Protein AF-A0A661DA74-F1 (afdb_monomer)

Radius of gyration: 22.54 Å; Cα contacts (8 Å, |Δi|>4): 223; chains: 1; bounding box: 47×43×69 Å

Secondary structure (DSSP, 8-state):
-HHHHHHHHHHHHHHHHHHHHHHHHHHHHHHHHTT---HHHHHHHHHHHHHHHH---------STTSSHHHHHHHHHSGGGTS--S---TT----S-EE----SSS-SEEEEEEGGGGGSS--HHHHHH-GGGPEEEE--TT-HHHHHHHHGGGG-EEEEEHHHHHHTT-GGGSB-TTSPBPPTTSEEEEESEEEEE-

Sequence (198 aa):
MINESFFDSIHSYGKWKSNLVKAIDNFQDWLDTTELEDSEQSLKIYETLQILKHDRITLAFVGEFSRGKTELINAIFFSQFKRRLLPSEAGR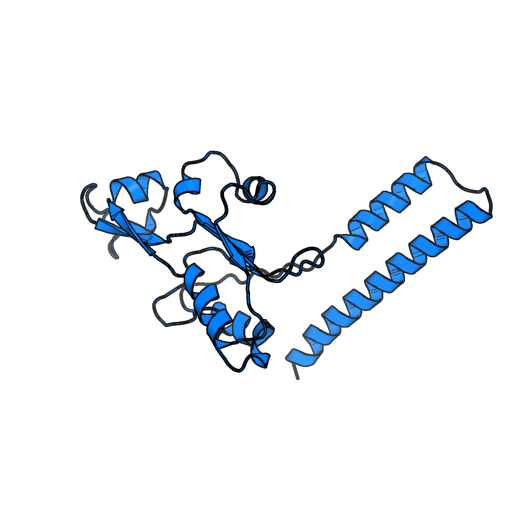TTMCPTELFYNTDEKPYLRLLPIESRSEEISITEQKLNSINWTHVQLDVSSPDNMVSSLAQITKTKKVKASEAKRLGLYDAITDHNGTEFEDNEIVEIPMWRHALI

Mean predicted aligned error: 6.92 Å

Foldseek 3Di:
DVVVVVVVVVVVVVVVLVVVLVVLVVVLVVCVVVVVDDPVVNVVSVVVSVCSVPDDDDDDQDDDPLPCSLVVVCVNPPVVLVDSLADNDPPQGLPAAEDEDDDPVDADKKWFAFLCCLLPPDDPVRVVVPSPRIDIGHDDPVDSVSSSVRNCLSSDKDKDFLLVCVSSVVQVQQADPVRDGHDRRDITIDGRGRHMYD

pLDDT: mean 87.66, std 9.81, range [42.22, 97.06]

Solvent-accessible surface area (backbone atoms only — not comparable to full-atom values): 11700 Å² total; per-residue (Å²): 123,72,68,60,58,54,56,52,47,53,52,50,50,52,51,51,51,54,51,50,52,52,53,52,51,55,49,51,55,48,29,58,76,65,74,66,67,45,76,70,58,54,50,54,50,50,52,50,50,50,51,60,72,67,62,75,92,82,84,84,93,79,77,68,88,86,72,51,63,52,51,52,50,29,58,74,78,33,51,90,65,80,52,73,44,55,68,62,57,89,93,49,65,65,76,27,56,70,47,80,69,89,64,92,91,54,79,61,40,38,37,36,31,47,34,70,54,58,68,45,100,61,52,72,75,60,48,69,78,46,65,83,71,40,50,77,42,82,52,47,89,88,36,64,69,56,36,28,60,60,43,45,56,60,65,39,63,44,80,42,36,26,48,56,38,51,67,48,69,40,58,79,55,34,36,50,100,86,67,51,70,60,55,56,81,41,77,29,67,43,58,46,35,56,34,38,42,59

Structure (mmCIF, N/CA/C/O backbone):
data_AF-A0A661DA74-F1
#
_entry.id   AF-A0A661DA74-F1
#
loop_
_atom_site.group_PDB
_atom_site.id
_atom_site.type_symbol
_atom_site.label_atom_id
_atom_site.label_alt_id
_atom_site.label_comp_id
_atom_site.label_asym_id
_atom_site.label_entity_id
_atom_site.label_seq_id
_atom_site.pdbx_PDB_ins_code
_atom_site.Cartn_x
_atom_site.Cartn_y
_atom_site.Cartn_z
_atom_site.occupancy
_atom_site.B_iso_or_equiv
_atom_site.auth_seq_id
_atom_site.auth_comp_id
_atom_site.auth_asym_id
_atom_site.auth_atom_id
_atom_site.pdbx_PDB_model_num
ATOM 1 N N . M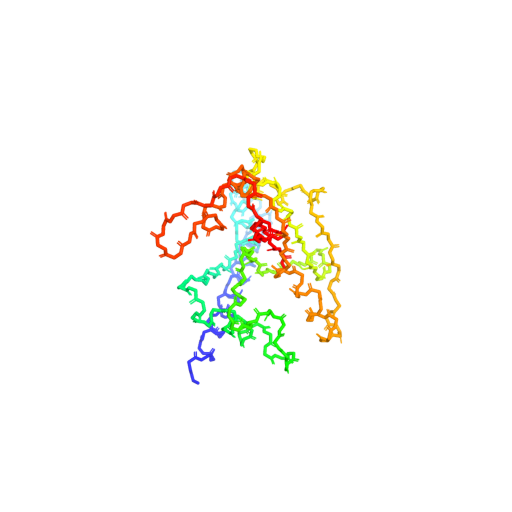ET A 1 1 ? 7.400 -24.124 13.749 1.00 42.22 1 MET A N 1
ATOM 2 C CA . MET A 1 1 ? 7.821 -23.707 15.103 1.00 42.22 1 MET A CA 1
ATOM 3 C C . MET A 1 1 ? 8.223 -22.233 15.226 1.00 42.22 1 MET A C 1
ATOM 5 O O . MET A 1 1 ? 7.927 -21.677 16.265 1.00 42.22 1 MET A O 1
ATOM 9 N N . ILE A 1 2 ? 8.820 -21.556 14.227 1.00 48.62 2 ILE A N 1
ATOM 10 C CA . ILE A 1 2 ? 9.094 -20.095 14.334 1.00 48.62 2 ILE A CA 1
ATOM 11 C C . ILE A 1 2 ? 7.869 -19.228 13.954 1.00 48.62 2 ILE A C 1
ATOM 13 O O . ILE A 1 2 ? 7.646 -18.190 14.567 1.00 48.62 2 ILE A O 1
ATOM 17 N N . ASN A 1 3 ? 7.029 -19.674 13.007 1.00 51.41 3 ASN A N 1
ATOM 18 C CA . ASN A 1 3 ? 5.858 -18.901 12.551 1.00 51.41 3 ASN A CA 1
ATOM 19 C C . ASN A 1 3 ? 4.735 -18.750 13.592 1.00 51.41 3 ASN A C 1
ATOM 21 O O . ASN A 1 3 ? 4.103 -17.702 13.614 1.00 51.41 3 ASN A O 1
ATOM 25 N N . GLU A 1 4 ? 4.485 -19.747 14.447 1.00 56.62 4 GLU A N 1
ATOM 26 C CA . GLU A 1 4 ? 3.428 -19.653 15.474 1.00 56.62 4 GLU A CA 1
ATOM 27 C C . GLU A 1 4 ? 3.758 -18.551 16.492 1.00 56.62 4 GLU A C 1
ATOM 29 O O . GLU A 1 4 ? 2.964 -17.640 16.691 1.00 56.62 4 GLU A O 1
ATOM 34 N N . SER A 1 5 ? 5.001 -18.518 16.986 1.00 74.56 5 SER A N 1
ATOM 35 C CA . SER A 1 5 ? 5.466 -17.534 17.976 1.00 74.56 5 SER A CA 1
ATOM 36 C C . SER A 1 5 ? 5.297 -16.067 17.540 1.00 74.56 5 SER A C 1
ATOM 38 O O . SER A 1 5 ? 4.935 -15.212 18.353 1.00 74.56 5 SER A O 1
ATOM 40 N N . PHE A 1 6 ? 5.515 -15.750 16.257 1.00 78.81 6 PHE A N 1
ATOM 41 C CA . PHE A 1 6 ? 5.385 -14.376 15.757 1.00 78.81 6 PHE A CA 1
ATOM 42 C C . PHE A 1 6 ? 3.926 -13.909 15.687 1.00 78.81 6 PHE A C 1
ATOM 44 O O . PHE A 1 6 ? 3.592 -12.847 16.218 1.00 78.81 6 PHE A O 1
ATOM 51 N N . PHE A 1 7 ? 3.047 -14.699 15.065 1.00 79.81 7 PHE A N 1
ATOM 52 C CA . PHE A 1 7 ? 1.629 -14.347 14.973 1.00 79.81 7 PHE A CA 1
ATOM 53 C C . PHE A 1 7 ? 0.952 -14.365 16.346 1.00 79.81 7 PHE A C 1
ATOM 55 O O . PHE A 1 7 ? 0.147 -13.479 16.634 1.00 79.81 7 PHE A O 1
ATOM 62 N N . ASP A 1 8 ? 1.347 -15.288 17.226 1.00 85.00 8 ASP A N 1
ATOM 63 C CA . ASP A 1 8 ? 0.884 -15.329 18.613 1.00 85.00 8 ASP A CA 1
ATOM 64 C C . ASP A 1 8 ? 1.301 -14.075 19.387 1.00 85.00 8 ASP A C 1
ATOM 66 O O . ASP A 1 8 ? 0.511 -13.535 20.167 1.00 85.00 8 ASP A O 1
ATOM 70 N N . SER A 1 9 ? 2.510 -13.560 19.143 1.00 86.62 9 SER A N 1
ATOM 71 C CA . SER A 1 9 ? 2.984 -12.309 19.744 1.00 86.62 9 SER A CA 1
ATOM 72 C C . SER A 1 9 ? 2.187 -11.100 19.245 1.00 86.62 9 SER A C 1
ATOM 74 O O . SER A 1 9 ? 1.772 -10.274 20.058 1.00 86.62 9 SER A O 1
ATOM 76 N N . ILE A 1 10 ? 1.898 -11.014 17.939 1.00 86.88 10 ILE A N 1
ATOM 77 C CA . ILE A 1 10 ? 1.046 -9.952 17.370 1.00 86.88 10 ILE A CA 1
ATOM 78 C C . ILE A 1 10 ? -0.366 -10.016 17.958 1.00 86.88 10 ILE A C 1
ATOM 80 O O . ILE A 1 10 ? -0.916 -8.995 18.374 1.00 86.88 10 ILE A O 1
ATOM 84 N N . HIS A 1 11 ? -0.952 -11.211 18.027 1.00 87.38 11 HIS A N 1
ATOM 85 C CA . HIS A 1 11 ? -2.283 -11.402 18.592 1.00 87.38 11 HIS A CA 1
ATOM 86 C C . HIS A 1 11 ? -2.318 -11.043 20.086 1.00 87.38 11 HIS A C 1
ATOM 88 O O . HIS A 1 11 ? -3.225 -10.343 20.543 1.00 87.38 11 HIS A O 1
ATOM 94 N N . SER A 1 12 ? -1.299 -11.454 20.843 1.00 90.69 12 SER A N 1
ATOM 95 C CA . SER A 1 12 ? -1.157 -11.122 22.264 1.00 90.69 12 SER A CA 1
ATOM 96 C C . SER A 1 12 ? -1.013 -9.619 22.484 1.00 90.69 12 SER A C 1
ATOM 98 O O . SER A 1 12 ? -1.669 -9.069 23.369 1.00 90.69 12 SER A O 1
ATOM 100 N N . TYR A 1 13 ? -0.225 -8.941 21.647 1.00 89.94 13 TYR A N 1
ATOM 101 C CA . TYR A 1 13 ? -0.105 -7.486 21.662 1.00 89.94 13 TYR A CA 1
ATOM 102 C C . TYR A 1 13 ? -1.449 -6.803 21.371 1.00 89.94 13 TYR A C 1
ATOM 104 O O . TYR A 1 13 ? -1.865 -5.922 22.123 1.00 89.94 13 TYR A O 1
ATOM 112 N N . GLY A 1 14 ? -2.183 -7.259 20.349 1.00 89.75 14 GLY A N 1
ATOM 113 C CA . GLY A 1 14 ? -3.522 -6.749 20.037 1.00 89.75 14 GLY A CA 1
ATOM 114 C C . GLY A 1 14 ? -4.510 -6.919 21.198 1.00 89.75 14 GLY A C 1
ATOM 115 O O . GLY A 1 14 ? -5.251 -5.992 21.532 1.00 89.75 14 GLY A O 1
ATOM 116 N N . LYS A 1 15 ? -4.477 -8.073 21.878 1.00 91.81 15 LYS A N 1
ATOM 117 C CA . LYS A 1 15 ? -5.303 -8.340 23.064 1.00 91.81 15 LYS A CA 1
ATOM 118 C C . LYS A 1 15 ? -4.925 -7.447 24.246 1.00 91.81 15 LYS A C 1
ATOM 120 O O . LYS A 1 15 ? -5.809 -6.880 24.883 1.00 91.81 15 LYS A O 1
ATOM 125 N N . TRP A 1 16 ? -3.631 -7.311 24.533 1.00 94.00 16 TRP A N 1
ATOM 126 C CA . TRP A 1 16 ? -3.130 -6.418 25.579 1.00 94.00 16 TRP A CA 1
ATOM 127 C C . TRP A 1 16 ? -3.588 -4.977 25.338 1.00 94.00 16 TRP A C 1
ATOM 129 O O . TRP A 1 16 ? -4.161 -4.356 26.230 1.00 94.00 16 TRP A O 1
ATOM 139 N N . LYS A 1 17 ? -3.430 -4.490 24.107 1.00 93.19 17 LYS A N 1
ATOM 140 C CA . LYS A 1 17 ? -3.843 -3.150 23.695 1.00 93.19 17 LYS A CA 1
ATOM 141 C C . LYS A 1 17 ? -5.348 -2.928 23.856 1.00 93.19 17 LYS A C 1
ATOM 143 O O . LYS A 1 17 ? -5.758 -1.915 24.412 1.00 93.19 17 LYS A O 1
ATOM 148 N N . SER A 1 18 ? -6.177 -3.891 23.442 1.00 92.12 18 SER A N 1
ATOM 149 C CA . SER A 1 18 ? -7.632 -3.823 23.643 1.00 92.12 18 SER A CA 1
ATOM 150 C C . SER A 1 18 ? -8.012 -3.771 25.126 1.00 92.12 18 SER A C 1
ATOM 152 O O . SER A 1 18 ? -8.894 -3.005 25.509 1.00 92.12 18 SER A O 1
ATOM 154 N N . ASN A 1 19 ? -7.330 -4.546 25.974 1.00 94.75 19 ASN A N 1
ATOM 155 C CA . ASN A 1 19 ? -7.556 -4.518 27.418 1.00 94.75 19 ASN A CA 1
ATOM 156 C C . ASN A 1 19 ? -7.125 -3.186 28.045 1.00 94.75 19 ASN A C 1
ATOM 158 O O . ASN A 1 19 ? -7.822 -2.690 28.923 1.00 94.75 19 ASN A O 1
ATOM 162 N N . LEU A 1 20 ? -6.013 -2.604 27.586 1.00 94.81 20 LEU A N 1
ATOM 163 C CA . LEU A 1 20 ? -5.545 -1.297 28.046 1.00 94.81 20 LEU A CA 1
ATOM 164 C C . LEU A 1 20 ? -6.546 -0.191 27.697 1.00 94.81 20 LEU A C 1
ATOM 166 O O . LEU A 1 20 ? -6.900 0.592 28.570 1.00 94.81 20 LEU A O 1
ATOM 170 N N . VAL A 1 21 ? -7.049 -0.170 26.458 1.00 94.75 21 VAL A N 1
ATOM 171 C CA . VAL A 1 21 ? -8.087 0.785 26.030 1.00 94.75 21 VAL A CA 1
ATOM 172 C C . VAL A 1 21 ? -9.325 0.670 26.919 1.00 94.75 21 VAL A C 1
ATOM 174 O O . VAL A 1 21 ? -9.755 1.670 27.475 1.00 94.75 21 VAL A O 1
ATOM 177 N N . LYS A 1 22 ? -9.825 -0.550 27.154 1.00 95.19 22 LYS A N 1
ATOM 178 C CA . LYS A 1 22 ? -10.973 -0.778 28.050 1.00 95.19 22 LYS A CA 1
ATOM 179 C C . LYS A 1 22 ? -10.713 -0.325 29.486 1.00 95.19 22 LYS A C 1
ATOM 181 O O . LYS A 1 22 ? -11.618 0.175 30.136 1.00 95.19 22 LYS 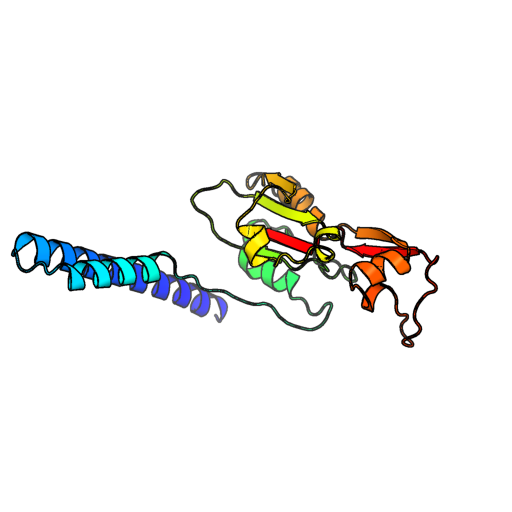A O 1
ATOM 186 N N . ALA A 1 23 ? -9.503 -0.533 30.002 1.00 95.31 23 ALA A N 1
ATOM 187 C CA . ALA A 1 23 ? -9.152 -0.103 31.352 1.00 95.31 23 ALA A CA 1
ATOM 188 C C . ALA A 1 23 ? -9.140 1.428 31.476 1.00 95.31 23 ALA A C 1
ATOM 190 O O . ALA A 1 23 ? -9.577 1.948 32.497 1.00 95.31 23 ALA A O 1
ATOM 191 N N . ILE A 1 24 ? -8.673 2.131 30.439 1.00 94.25 24 ILE A N 1
ATOM 192 C CA . ILE A 1 24 ? -8.679 3.596 30.387 1.00 94.25 24 ILE A CA 1
ATOM 193 C C . ILE A 1 24 ? -10.109 4.128 30.209 1.00 94.25 24 ILE A C 1
ATOM 195 O O . ILE A 1 24 ? -10.483 5.035 30.942 1.00 94.25 24 ILE A O 1
ATOM 199 N N . ASP A 1 25 ? -10.915 3.537 29.318 1.00 93.94 25 ASP A N 1
ATOM 200 C CA . ASP A 1 25 ? -12.333 3.903 29.146 1.00 93.94 25 ASP A CA 1
ATOM 201 C C . ASP A 1 25 ? -13.093 3.737 30.483 1.00 93.94 25 ASP A C 1
ATOM 203 O O . ASP A 1 25 ? -13.728 4.670 30.960 1.00 93.94 25 ASP A O 1
ATOM 207 N N . ASN A 1 26 ? -12.930 2.599 31.174 1.00 94.00 26 ASN A N 1
A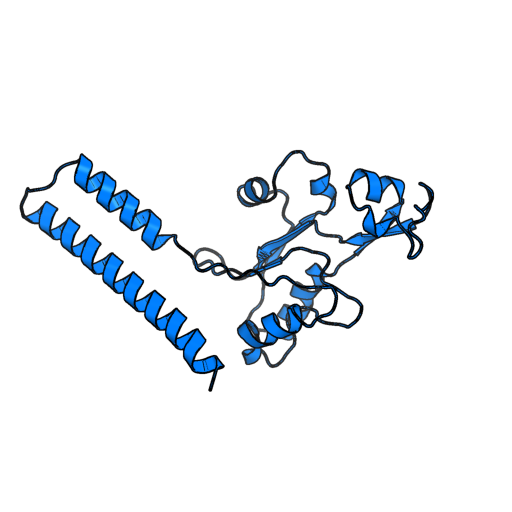TOM 208 C CA . ASN A 1 26 ? -13.550 2.375 32.488 1.00 94.00 26 ASN A CA 1
ATOM 209 C C . ASN A 1 26 ? -13.067 3.367 33.562 1.00 94.00 26 ASN A C 1
ATOM 211 O O . ASN A 1 26 ? -13.804 3.677 34.497 1.00 94.00 26 ASN A O 1
ATOM 215 N N . PHE A 1 27 ? -11.807 3.804 33.486 1.00 92.12 27 PHE A N 1
ATOM 216 C CA . PHE A 1 27 ? -11.267 4.804 34.404 1.00 92.12 27 PHE A CA 1
ATOM 217 C C . PHE A 1 27 ? -11.881 6.182 34.139 1.00 92.12 27 PHE A C 1
ATOM 219 O O . PHE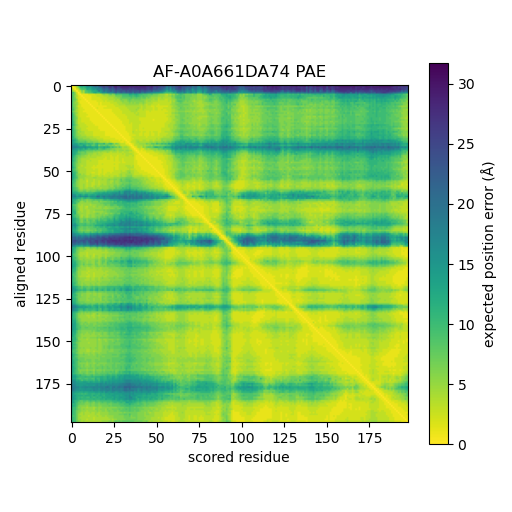 A 1 27 ? -12.212 6.877 35.096 1.00 92.12 27 PHE A O 1
ATOM 226 N N . GLN A 1 28 ? -12.085 6.538 32.868 1.00 91.25 28 GLN A N 1
ATOM 227 C CA . GLN A 1 28 ? -12.799 7.751 32.479 1.00 91.25 28 GLN A CA 1
ATOM 228 C C . GLN A 1 28 ? -14.244 7.726 32.993 1.00 91.25 28 GLN A C 1
ATOM 230 O O . GLN A 1 28 ? -14.634 8.627 33.727 1.00 91.25 28 GLN A O 1
ATOM 235 N N . ASP A 1 29 ? -14.980 6.640 32.739 1.00 91.56 29 ASP A N 1
ATOM 236 C CA . ASP A 1 29 ? -16.350 6.471 33.243 1.00 91.56 29 ASP A CA 1
ATOM 237 C C . ASP A 1 29 ? -16.411 6.590 34.779 1.00 91.56 29 ASP A C 1
ATOM 239 O O . ASP A 1 29 ? -17.339 7.162 35.354 1.00 91.56 29 ASP A O 1
ATOM 243 N N . TRP A 1 30 ? -15.405 6.059 35.482 1.00 93.44 30 TRP A N 1
ATOM 244 C CA . TRP A 1 30 ? -15.325 6.169 36.937 1.00 93.44 30 TRP A CA 1
ATOM 245 C C . TRP A 1 30 ? -15.090 7.613 37.411 1.00 93.44 30 TRP A C 1
ATOM 247 O O . TRP A 1 30 ? -15.725 8.037 38.380 1.00 93.44 30 TRP A O 1
ATOM 257 N N . LEU A 1 31 ? -14.229 8.384 36.740 1.00 91.19 31 LEU A N 1
ATOM 258 C CA . LEU A 1 31 ? -14.028 9.807 37.048 1.00 91.19 31 LEU A CA 1
ATOM 259 C C . LEU A 1 31 ? -15.321 10.606 36.856 1.00 91.19 31 LEU A C 1
ATOM 261 O O . LEU A 1 31 ? -15.693 11.379 37.742 1.00 91.19 31 LEU A O 1
ATOM 265 N N . ASP A 1 32 ? -16.041 10.337 35.768 1.00 88.94 32 ASP A N 1
ATOM 266 C CA . ASP A 1 32 ? -17.313 10.989 35.455 1.00 88.94 32 ASP A CA 1
ATOM 267 C C . ASP A 1 32 ? -18.366 10.677 36.532 1.00 88.94 32 ASP A C 1
ATOM 269 O O . ASP A 1 32 ? -19.026 11.573 37.058 1.00 88.94 32 ASP A O 1
ATOM 273 N N . THR A 1 33 ? -18.490 9.406 36.938 1.00 92.31 33 THR A N 1
ATOM 274 C CA . THR A 1 33 ? -19.459 8.993 37.977 1.00 92.31 33 THR A CA 1
ATOM 275 C C . THR A 1 33 ? -19.134 9.498 39.382 1.00 92.31 33 THR A C 1
ATOM 277 O O . THR A 1 33 ? -20.025 9.537 40.232 1.00 92.31 33 THR A O 1
ATOM 280 N N . THR A 1 34 ? -17.878 9.856 39.653 1.00 91.81 34 THR A N 1
ATOM 281 C CA . THR A 1 34 ? -17.438 10.352 40.965 1.00 91.81 34 THR A CA 1
ATOM 282 C C . THR A 1 34 ? -17.369 11.874 41.045 1.00 91.81 34 THR A C 1
ATOM 284 O O . THR A 1 34 ? -17.003 12.392 42.098 1.00 91.81 34 THR A O 1
ATOM 287 N N . GLU A 1 35 ? -17.735 12.584 39.969 1.00 86.75 35 GLU A N 1
ATOM 288 C CA . GLU A 1 35 ? -17.608 14.045 39.849 1.00 86.75 35 GLU A CA 1
ATOM 289 C C . GLU A 1 35 ? -16.170 14.538 40.125 1.00 86.75 35 GLU A C 1
ATOM 291 O O . GLU A 1 35 ? -15.947 15.669 40.555 1.00 86.75 35 GLU A O 1
ATOM 296 N N . LEU A 1 36 ? -15.178 13.672 39.881 1.00 85.50 36 LEU A N 1
ATOM 297 C CA . LEU A 1 36 ? -13.746 13.980 39.977 1.00 85.50 36 LEU A CA 1
ATOM 298 C C . LEU A 1 36 ? -13.156 14.373 38.616 1.00 85.50 36 LEU A C 1
ATOM 300 O O . LEU A 1 36 ? -11.935 14.452 38.470 1.00 85.50 36 LEU A O 1
ATOM 304 N N . GLU A 1 37 ? -14.019 14.581 37.621 1.00 79.62 37 GLU A N 1
ATOM 305 C CA . GLU A 1 37 ? -13.631 14.965 36.275 1.00 79.62 37 GLU A CA 1
ATOM 306 C C . GLU A 1 37 ? -12.953 16.343 36.276 1.00 79.62 37 GLU A C 1
ATOM 308 O O . GLU A 1 37 ? -13.495 17.342 36.751 1.00 79.62 37 GLU A O 1
ATOM 313 N N . ASP A 1 38 ? -11.757 16.394 35.696 1.00 87.56 38 ASP A N 1
ATOM 314 C CA . ASP A 1 38 ? -11.056 17.628 35.380 1.00 87.56 38 ASP A CA 1
ATOM 315 C C . ASP A 1 38 ? -10.875 17.721 33.864 1.00 87.56 38 ASP A C 1
ATOM 317 O O . ASP A 1 38 ? -10.348 16.806 33.231 1.00 87.56 38 ASP A O 1
ATOM 321 N N . SER A 1 39 ? -11.289 18.845 33.277 1.00 86.88 39 SER A N 1
ATOM 322 C CA . SER A 1 39 ? -11.310 19.021 31.818 1.00 86.88 39 SER A CA 1
ATOM 323 C C . SER A 1 39 ? -9.945 18.825 31.140 1.00 86.88 39 SER A C 1
ATOM 325 O O . SER A 1 39 ? -9.885 18.343 30.007 1.00 86.88 39 SER A O 1
ATOM 327 N N . GLU A 1 40 ? -8.837 19.148 31.822 1.00 90.25 40 GLU A N 1
ATOM 328 C CA . GLU A 1 40 ? -7.488 18.923 31.295 1.00 90.25 40 GLU A CA 1
ATOM 329 C C . GLU A 1 40 ? -7.143 17.426 31.300 1.00 90.25 40 GLU A C 1
ATOM 331 O O . GLU A 1 40 ? -6.538 16.913 30.354 1.00 90.25 40 GLU A O 1
ATOM 336 N N . GLN A 1 41 ? -7.550 16.703 32.346 1.00 87.50 41 GLN A N 1
ATOM 337 C CA . GLN A 1 41 ? -7.376 15.253 32.440 1.00 87.50 41 GLN A CA 1
ATOM 338 C C . GLN A 1 41 ? -8.232 14.507 31.414 1.00 87.50 41 GLN A C 1
ATOM 340 O O . GLN A 1 41 ? -7.704 13.628 30.729 1.00 87.50 41 GLN A O 1
ATOM 345 N N . SER A 1 42 ? -9.499 14.893 31.236 1.00 89.50 42 SER A N 1
ATOM 346 C CA . SER A 1 42 ? -10.393 14.306 30.227 1.00 89.50 42 SER A CA 1
ATOM 347 C C . SER A 1 42 ? -9.823 14.450 28.818 1.00 89.50 42 SER A C 1
ATOM 349 O O . SER A 1 42 ? -9.818 13.487 28.047 1.00 89.50 42 SER A O 1
ATOM 351 N N . LEU A 1 43 ? -9.258 15.618 28.492 1.00 91.69 43 LEU A N 1
ATOM 352 C CA . LEU A 1 43 ? -8.611 15.839 27.200 1.00 91.69 43 LEU A CA 1
ATOM 353 C C . LEU A 1 43 ? -7.389 14.927 27.009 1.00 91.69 43 LEU A C 1
ATOM 355 O O . LEU A 1 43 ? -7.268 14.277 25.972 1.00 91.69 43 LEU A O 1
ATOM 359 N N . LYS A 1 44 ? -6.517 14.811 28.018 1.00 92.19 44 LYS A N 1
ATOM 360 C CA . LYS A 1 44 ? -5.336 13.928 27.958 1.00 92.19 44 LYS A CA 1
ATOM 361 C C . LYS A 1 44 ? -5.715 12.454 27.819 1.00 92.19 44 LYS A C 1
ATOM 363 O O . LYS A 1 44 ? -5.064 11.718 27.070 1.00 92.19 44 LYS A O 1
ATOM 368 N N . ILE A 1 45 ? -6.753 12.010 28.530 1.00 92.56 45 ILE A N 1
ATOM 369 C CA . ILE A 1 45 ? -7.286 10.647 28.422 1.00 92.56 45 ILE A CA 1
ATOM 370 C C . ILE A 1 45 ? -7.806 10.410 27.005 1.00 92.56 45 ILE A C 1
ATOM 372 O O . ILE A 1 45 ? -7.420 9.428 26.367 1.00 92.56 45 ILE A O 1
ATOM 376 N N . TYR A 1 46 ? -8.606 11.340 26.481 1.00 91.50 46 TYR A N 1
ATOM 377 C CA . TYR A 1 46 ? -9.127 11.268 25.124 1.00 91.50 46 TYR A CA 1
ATOM 378 C C . TYR A 1 46 ? -8.003 11.180 24.081 1.00 91.50 46 TYR A C 1
ATOM 380 O O . TYR A 1 46 ? -8.007 10.261 23.263 1.00 91.50 46 TYR A O 1
ATOM 388 N N . GLU A 1 47 ? -7.006 12.067 24.126 1.00 93.19 47 GLU A N 1
ATOM 389 C CA . GLU A 1 47 ? -5.855 12.044 23.211 1.00 93.19 47 GLU A CA 1
ATOM 390 C C . GLU A 1 47 ? -5.085 10.719 23.291 1.00 93.19 47 GLU A C 1
ATOM 392 O O . GLU A 1 47 ? -4.765 10.114 22.265 1.00 93.19 47 GLU A O 1
ATOM 397 N N . THR A 1 48 ? -4.853 10.217 24.507 1.00 92.69 48 THR A N 1
ATOM 398 C CA . THR A 1 48 ? -4.187 8.925 24.734 1.00 92.69 48 THR A CA 1
ATOM 399 C C . THR A 1 48 ? -4.983 7.777 24.116 1.00 92.69 48 THR A C 1
ATOM 401 O O . THR A 1 48 ? -4.416 6.922 23.431 1.00 92.69 48 THR A O 1
ATOM 404 N N . LEU A 1 49 ? -6.305 7.767 24.301 1.00 93.44 49 LEU A N 1
ATOM 405 C CA . LEU A 1 49 ? -7.195 6.787 23.685 1.00 93.44 49 LEU A CA 1
ATOM 406 C C . LEU A 1 49 ? -7.170 6.882 22.160 1.00 93.44 49 LEU A C 1
ATOM 408 O O . LEU A 1 49 ? -7.170 5.841 21.505 1.00 93.44 49 LEU A O 1
ATOM 412 N N . GLN A 1 50 ? -7.111 8.084 21.579 1.00 91.75 50 GLN A N 1
ATOM 413 C CA . GLN A 1 50 ? -6.997 8.246 20.128 1.00 91.75 50 GLN A CA 1
ATOM 414 C C . GLN A 1 50 ? -5.672 7.690 19.601 1.00 91.75 50 GLN A C 1
ATOM 416 O O . GLN A 1 50 ? -5.685 6.946 18.620 1.00 91.75 50 GLN A O 1
ATOM 421 N N . ILE A 1 51 ? -4.547 7.973 20.265 1.00 91.44 51 ILE A N 1
ATOM 422 C CA . ILE A 1 51 ? -3.233 7.429 19.889 1.00 91.44 51 ILE A CA 1
ATOM 423 C C . ILE A 1 51 ? -3.259 5.901 19.952 1.00 91.44 51 ILE A C 1
ATOM 425 O O . ILE A 1 51 ? -2.885 5.232 18.989 1.00 91.44 51 ILE A O 1
ATOM 429 N N . LEU A 1 52 ? -3.766 5.332 21.051 1.00 90.69 52 LEU A N 1
ATOM 430 C CA . LEU A 1 52 ? -3.888 3.885 21.193 1.00 90.69 52 LEU A CA 1
ATOM 431 C C . LEU A 1 52 ? -4.805 3.304 20.112 1.00 90.69 52 LEU A C 1
ATOM 433 O O . LEU A 1 52 ? -4.416 2.354 19.448 1.00 90.69 52 LEU A O 1
ATOM 437 N N . LYS A 1 53 ? -5.990 3.865 19.863 1.00 85.75 53 LYS A N 1
ATOM 438 C CA . LYS A 1 53 ? -6.940 3.333 18.867 1.00 85.75 53 LYS A CA 1
ATOM 439 C C . LYS A 1 53 ? -6.370 3.337 17.440 1.00 85.75 53 LYS A C 1
ATOM 441 O O . LYS A 1 53 ? -6.619 2.387 16.699 1.00 85.75 53 LYS A O 1
ATOM 446 N N . HIS A 1 54 ? -5.575 4.344 17.077 1.00 85.81 54 HIS A N 1
ATOM 447 C CA . HIS A 1 54 ? -5.029 4.498 15.723 1.00 85.81 54 HIS A CA 1
ATOM 448 C C . HIS A 1 54 ? -3.647 3.881 15.514 1.00 85.81 54 HIS A C 1
ATOM 450 O O . HIS A 1 54 ? -3.223 3.733 14.371 1.00 85.81 54 HIS A O 1
ATOM 456 N N . ASP A 1 55 ? -2.944 3.505 16.580 1.00 87.12 55 ASP A N 1
ATOM 457 C CA . ASP A 1 55 ? -1.613 2.921 16.468 1.00 87.12 55 ASP A CA 1
ATOM 458 C C . ASP A 1 55 ? -1.636 1.568 15.713 1.00 87.12 55 ASP A C 1
ATOM 460 O O . ASP A 1 55 ? -2.500 0.704 15.933 1.00 87.12 55 ASP A O 1
ATOM 464 N N . ARG A 1 56 ? -0.689 1.393 14.787 1.00 85.75 56 ARG A N 1
ATOM 465 C CA . ARG A 1 56 ? -0.590 0.249 13.870 1.00 85.75 56 ARG A CA 1
ATOM 466 C C . ARG A 1 56 ? 0.830 -0.304 13.890 1.00 85.75 56 ARG A C 1
ATOM 468 O O . ARG A 1 56 ? 1.801 0.443 13.919 1.00 85.75 56 ARG A O 1
ATOM 475 N N . ILE A 1 57 ? 0.947 -1.624 13.764 1.00 86.75 57 ILE A N 1
ATOM 476 C CA . ILE A 1 57 ? 2.237 -2.268 13.506 1.00 86.75 57 ILE A CA 1
ATOM 477 C C . ILE A 1 57 ? 2.541 -2.152 12.011 1.00 86.75 57 ILE A C 1
ATOM 479 O O . ILE A 1 57 ? 1.835 -2.737 11.189 1.00 86.75 57 ILE A O 1
ATOM 483 N N . THR A 1 58 ? 3.612 -1.438 11.672 1.00 88.62 58 THR A N 1
ATOM 484 C CA . THR A 1 58 ? 4.099 -1.306 10.293 1.00 88.62 58 THR A CA 1
ATOM 485 C C . THR A 1 58 ? 5.297 -2.221 10.070 1.00 88.62 58 THR A C 1
ATOM 487 O O . THR A 1 58 ? 6.286 -2.152 10.798 1.00 88.62 58 THR A O 1
ATOM 490 N N . LEU A 1 59 ? 5.228 -3.062 9.036 1.00 87.50 59 LEU A N 1
ATOM 491 C CA . LEU A 1 59 ? 6.324 -3.935 8.613 1.00 87.50 59 LEU A CA 1
ATOM 492 C C . LEU A 1 59 ? 6.875 -3.455 7.267 1.00 87.50 59 LEU A C 1
ATOM 494 O O . LEU A 1 59 ? 6.147 -3.414 6.277 1.00 87.50 59 LEU A O 1
ATOM 498 N N . ALA A 1 60 ? 8.165 -3.121 7.219 1.00 89.62 60 ALA A N 1
ATOM 499 C CA . ALA A 1 60 ? 8.846 -2.712 5.993 1.00 89.62 60 ALA A CA 1
ATOM 500 C C . ALA A 1 60 ? 9.707 -3.858 5.440 1.00 89.62 60 ALA A C 1
ATOM 502 O O . ALA A 1 60 ? 10.681 -4.278 6.064 1.00 89.62 60 ALA A O 1
ATOM 503 N N . PHE A 1 61 ? 9.370 -4.350 4.246 1.00 84.56 61 PHE A 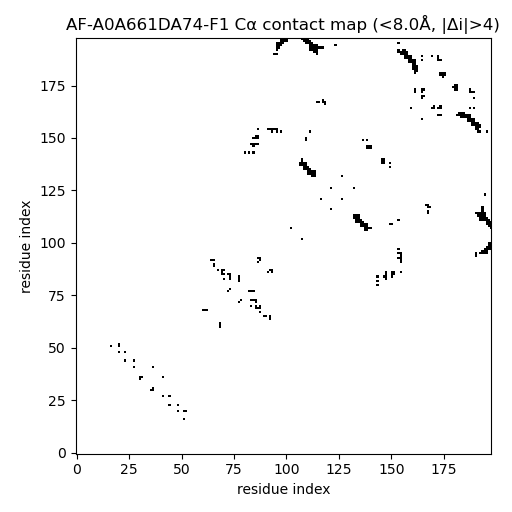N 1
ATOM 504 C CA . PHE A 1 61 ? 10.145 -5.381 3.553 1.00 84.56 61 PHE A CA 1
ATOM 505 C C . PHE A 1 61 ? 11.175 -4.733 2.622 1.00 84.56 61 PHE A C 1
ATOM 507 O O . PHE A 1 61 ? 10.863 -4.360 1.491 1.00 84.56 61 PHE A O 1
ATOM 514 N N . VAL A 1 62 ? 12.419 -4.621 3.092 1.00 82.25 62 VAL A N 1
ATOM 515 C CA . VAL A 1 62 ? 13.536 -4.016 2.348 1.00 82.25 62 VAL A CA 1
ATOM 516 C C . VAL A 1 62 ? 14.570 -5.080 1.989 1.00 82.25 62 VAL A C 1
ATOM 518 O O . VAL A 1 62 ? 14.808 -6.022 2.739 1.00 82.25 62 VAL A O 1
ATOM 521 N N . GLY A 1 63 ? 15.182 -4.950 0.816 1.00 76.69 63 GLY A N 1
ATOM 522 C CA . GLY A 1 63 ? 16.236 -5.849 0.359 1.00 76.69 63 GLY A CA 1
ATOM 523 C C . GLY A 1 63 ? 16.507 -5.679 -1.127 1.00 76.69 63 GLY A C 1
ATOM 524 O O . GLY A 1 63 ? 15.719 -5.054 -1.840 1.00 76.69 63 GLY A O 1
ATOM 525 N N . GLU A 1 64 ? 17.593 -6.271 -1.608 1.00 75.06 64 GLU A N 1
ATOM 526 C CA . GLU A 1 64 ? 17.997 -6.167 -3.012 1.00 75.06 64 GLU A CA 1
ATOM 527 C C . GLU A 1 64 ? 16.960 -6.768 -3.976 1.00 75.06 64 GLU A C 1
ATOM 529 O O . GLU A 1 64 ? 16.078 -7.560 -3.600 1.00 75.06 64 GLU A O 1
ATOM 534 N N . PHE A 1 65 ? 17.059 -6.358 -5.239 1.00 68.44 65 PHE A N 1
ATOM 535 C CA . PHE A 1 65 ? 16.217 -6.829 -6.332 1.00 68.44 65 PHE A CA 1
ATOM 536 C C . PHE A 1 65 ? 16.163 -8.364 -6.390 1.00 68.44 65 PHE A C 1
ATOM 538 O O . PHE A 1 65 ? 17.160 -9.051 -6.180 1.00 68.44 65 PHE A O 1
ATOM 545 N N . SER A 1 66 ? 14.967 -8.906 -6.636 1.00 66.50 66 SER A N 1
ATOM 546 C CA . SER A 1 66 ? 14.733 -10.346 -6.844 1.00 66.50 66 SER A CA 1
ATOM 547 C C . SER A 1 66 ? 15.115 -11.302 -5.697 1.00 66.50 66 SER A C 1
ATOM 549 O O . SER A 1 66 ? 15.184 -12.508 -5.908 1.00 66.50 66 SER A O 1
ATOM 551 N N . ARG A 1 67 ? 15.280 -10.822 -4.454 1.00 75.94 67 ARG A N 1
ATOM 552 C CA . ARG A 1 67 ? 15.574 -11.676 -3.278 1.00 75.94 67 ARG A CA 1
ATOM 553 C C . ARG A 1 67 ? 14.344 -12.221 -2.529 1.00 75.94 67 ARG A C 1
ATOM 555 O O . ARG A 1 67 ? 14.391 -12.426 -1.323 1.00 75.94 67 ARG A O 1
ATOM 562 N N . GLY A 1 68 ? 13.221 -12.428 -3.219 1.00 79.81 68 GLY A N 1
ATOM 563 C CA . GLY A 1 68 ? 12.060 -13.139 -2.652 1.00 79.81 68 GLY A CA 1
ATOM 564 C C . GLY A 1 68 ? 11.150 -12.344 -1.703 1.00 79.81 68 GLY A C 1
ATOM 565 O O . GLY A 1 68 ? 10.280 -12.939 -1.076 1.00 79.81 68 GLY A O 1
ATOM 566 N N . LYS A 1 69 ? 11.282 -11.012 -1.620 1.00 86.56 69 LYS A N 1
ATOM 567 C CA . LYS A 1 69 ? 10.426 -10.154 -0.769 1.00 86.56 69 LYS A CA 1
ATOM 568 C C . LYS A 1 69 ? 8.931 -10.348 -1.048 1.00 86.56 69 LYS A C 1
ATOM 570 O O . LYS A 1 69 ? 8.158 -10.591 -0.130 1.00 86.56 69 LYS A O 1
ATOM 575 N N . THR A 1 70 ? 8.533 -10.302 -2.320 1.00 85.44 70 THR A N 1
ATOM 576 C CA . THR A 1 70 ? 7.132 -10.496 -2.718 1.00 85.44 70 THR A CA 1
ATOM 577 C C . THR A 1 70 ? 6.637 -11.911 -2.421 1.00 85.44 70 THR A C 1
ATOM 579 O O . THR A 1 70 ? 5.487 -12.094 -2.035 1.00 85.44 70 THR A O 1
ATOM 582 N N . GLU A 1 71 ? 7.509 -12.915 -2.533 1.00 86.75 71 GLU A N 1
ATOM 583 C CA . GLU A 1 71 ? 7.157 -14.296 -2.191 1.00 86.75 71 GLU A CA 1
ATOM 584 C C . GLU A 1 71 ? 6.939 -14.458 -0.680 1.00 86.75 71 GLU A C 1
ATOM 586 O O . GLU A 1 71 ? 5.999 -15.133 -0.268 1.00 86.75 71 GLU A O 1
ATOM 591 N N . LEU A 1 72 ? 7.740 -13.774 0.146 1.00 86.62 72 LEU A N 1
ATOM 592 C CA . LEU A 1 72 ? 7.538 -13.732 1.594 1.00 86.62 72 LEU A CA 1
ATOM 593 C C . LEU A 1 72 ? 6.201 -13.071 1.955 1.00 86.62 72 LEU A C 1
ATOM 595 O O . LEU A 1 72 ? 5.460 -13.615 2.768 1.00 86.62 72 LEU A O 1
ATOM 599 N N . ILE A 1 73 ? 5.852 -11.951 1.314 1.00 87.25 73 ILE A N 1
ATOM 600 C CA . ILE A 1 73 ? 4.552 -11.289 1.520 1.00 87.25 73 ILE A CA 1
ATOM 601 C C . ILE A 1 73 ? 3.404 -12.231 1.122 1.00 87.25 73 ILE A C 1
ATOM 603 O O . ILE A 1 73 ? 2.461 -12.403 1.894 1.00 87.25 73 ILE A O 1
ATOM 607 N N . ASN A 1 74 ? 3.503 -12.909 -0.029 1.00 86.94 74 ASN A N 1
ATOM 608 C CA . ASN A 1 74 ? 2.522 -13.918 -0.445 1.00 86.94 74 ASN A CA 1
ATOM 609 C C . ASN A 1 74 ? 2.378 -15.052 0.582 1.00 86.94 74 ASN A C 1
ATOM 611 O O . ASN A 1 74 ? 1.257 -15.447 0.899 1.00 86.94 74 ASN A O 1
ATOM 615 N N . ALA A 1 75 ? 3.485 -15.556 1.130 1.00 87.06 75 ALA A N 1
ATOM 616 C CA . ALA A 1 75 ? 3.462 -16.630 2.120 1.00 87.06 75 ALA A CA 1
ATOM 617 C C . ALA A 1 75 ? 2.852 -16.194 3.466 1.00 87.06 75 ALA A C 1
ATOM 619 O O . ALA A 1 75 ? 2.122 -16.970 4.082 1.00 87.06 75 ALA A O 1
ATOM 620 N N . ILE A 1 76 ? 3.128 -14.964 3.911 1.00 84.19 76 ILE A N 1
ATOM 621 C CA . ILE A 1 76 ? 2.629 -14.423 5.185 1.00 84.19 76 ILE A CA 1
ATOM 622 C C . ILE A 1 76 ? 1.140 -14.067 5.087 1.00 84.19 76 ILE A C 1
ATOM 624 O O . ILE A 1 76 ? 0.365 -14.479 5.945 1.00 84.19 76 ILE A O 1
ATOM 628 N N . PHE A 1 77 ? 0.728 -13.323 4.055 1.00 83.56 77 PHE A N 1
ATOM 629 C CA . PHE A 1 77 ? -0.603 -12.698 4.012 1.00 83.56 77 PHE A CA 1
ATOM 630 C C . PHE A 1 77 ? -1.602 -13.396 3.080 1.00 83.56 77 PHE A C 1
ATOM 632 O O . PHE A 1 77 ? -2.812 -13.286 3.281 1.00 83.56 77 PHE A O 1
ATOM 639 N N . PHE A 1 78 ? -1.127 -14.139 2.077 1.00 83.69 78 PHE A N 1
ATOM 640 C CA . PHE A 1 78 ? -1.978 -14.681 1.010 1.00 83.69 78 PHE A CA 1
ATOM 641 C C . PHE A 1 78 ? -1.918 -16.206 0.865 1.00 83.69 78 PHE A C 1
ATOM 643 O O . PHE A 1 78 ? -2.514 -16.760 -0.058 1.00 83.69 78 PHE A O 1
ATOM 650 N N . SER A 1 79 ? -1.274 -16.916 1.795 1.00 81.56 79 SER A N 1
ATOM 651 C CA . SER A 1 79 ? -1.128 -18.382 1.759 1.00 81.56 79 SER A CA 1
ATOM 652 C C . SER A 1 79 ? -2.463 -19.130 1.639 1.00 81.56 79 SER A C 1
ATOM 654 O O . SER A 1 79 ? -2.565 -20.129 0.925 1.00 81.56 79 SER A O 1
ATOM 656 N N . GLN A 1 80 ? -3.514 -18.6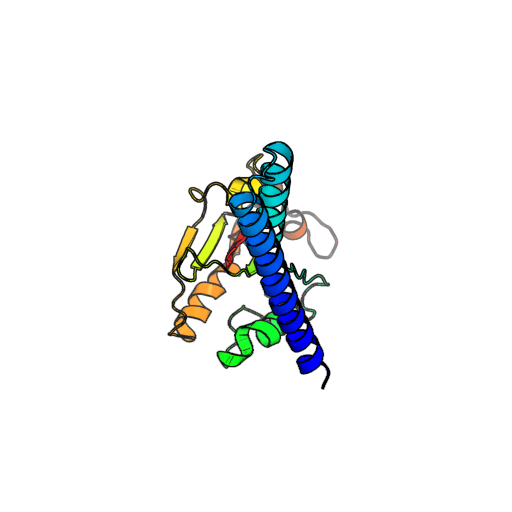03 2.267 1.00 78.19 80 GLN A N 1
ATOM 657 C CA . GLN A 1 80 ? -4.879 -19.132 2.219 1.00 78.19 80 GLN A CA 1
ATOM 658 C C . GLN A 1 80 ? -5.525 -19.106 0.821 1.00 78.19 80 GLN A C 1
ATOM 660 O O . GLN A 1 80 ? -6.363 -19.956 0.526 1.00 78.19 80 GLN A O 1
ATOM 665 N N . PHE A 1 81 ? -5.089 -18.217 -0.079 1.00 75.44 81 PHE A N 1
ATOM 666 C CA . PHE A 1 81 ? -5.606 -18.146 -1.452 1.00 75.44 81 PHE A CA 1
ATOM 667 C C . PHE A 1 81 ? -5.062 -19.257 -2.363 1.00 75.44 81 PHE A C 1
ATOM 669 O O . PHE A 1 81 ? -5.522 -19.390 -3.497 1.00 75.44 81 PHE A O 1
ATOM 676 N N . LYS A 1 82 ? -4.087 -20.064 -1.900 1.00 77.06 82 LYS A N 1
ATOM 677 C CA . LYS A 1 82 ? -3.429 -21.148 -2.670 1.00 77.06 82 LYS A CA 1
ATOM 678 C C . LYS A 1 82 ? -2.932 -20.706 -4.062 1.00 77.06 82 LYS A C 1
ATOM 680 O O . LYS A 1 82 ? -2.768 -21.519 -4.976 1.00 77.06 82 LYS A O 1
ATOM 685 N N . ARG A 1 83 ? -2.703 -19.403 -4.224 1.00 77.88 83 ARG A N 1
ATOM 686 C CA . ARG A 1 83 ? -2.297 -18.699 -5.442 1.00 77.88 83 ARG A CA 1
ATOM 687 C C . ARG A 1 83 ? -1.333 -17.584 -5.047 1.00 77.88 83 ARG A C 1
ATOM 689 O O . ARG A 1 83 ? -1.419 -17.051 -3.943 1.00 77.88 83 ARG A O 1
ATOM 696 N N . ARG A 1 84 ? -0.428 -17.223 -5.956 1.00 82.50 84 ARG A N 1
ATOM 697 C CA . ARG A 1 84 ? 0.426 -16.037 -5.810 1.00 82.50 84 ARG A CA 1
ATOM 698 C C . ARG A 1 84 ? -0.396 -14.814 -6.188 1.00 82.50 84 ARG A C 1
ATOM 700 O O . ARG A 1 84 ? -0.684 -14.633 -7.365 1.00 82.50 84 ARG A O 1
ATOM 707 N N . LEU A 1 85 ? -0.808 -14.033 -5.193 1.00 85.50 85 LEU A N 1
ATOM 708 C CA . LEU A 1 85 ? -1.640 -12.853 -5.415 1.00 85.50 85 LEU A CA 1
ATOM 709 C C . LEU A 1 85 ? -0.808 -11.653 -5.861 1.00 85.50 85 LEU A C 1
ATOM 711 O O . LEU A 1 85 ? -1.133 -11.018 -6.860 1.00 85.50 85 LEU A O 1
ATOM 715 N N . LEU A 1 86 ? 0.294 -11.374 -5.164 1.00 86.75 86 LEU A N 1
ATOM 716 C CA . LEU A 1 86 ? 1.249 -10.376 -5.625 1.00 86.75 86 LEU A CA 1
ATOM 717 C C . LEU A 1 86 ? 2.175 -10.985 -6.686 1.00 86.75 86 LEU A C 1
ATOM 719 O O . LEU A 1 86 ? 2.721 -12.070 -6.453 1.00 86.75 86 LEU A O 1
ATOM 723 N N . PRO A 1 87 ? 2.405 -10.300 -7.819 1.00 80.69 87 PRO A N 1
ATOM 724 C CA . PRO A 1 87 ? 3.301 -10.785 -8.862 1.00 80.69 87 PRO A CA 1
ATOM 725 C C . PRO A 1 87 ? 4.737 -10.956 -8.347 1.00 80.69 87 PRO A C 1
ATOM 727 O O . PRO A 1 87 ? 5.341 -10.006 -7.854 1.00 80.69 87 PRO A O 1
ATOM 730 N N . SER A 1 88 ? 5.295 -12.163 -8.469 1.00 71.56 88 SER A N 1
ATOM 731 C CA . SER A 1 88 ? 6.656 -12.501 -8.015 1.00 71.56 88 SER A CA 1
ATOM 732 C C . SER A 1 88 ? 7.542 -13.110 -9.113 1.00 71.56 88 SER A C 1
ATOM 734 O O . SER A 1 88 ? 8.553 -13.743 -8.812 1.00 71.56 88 SER A O 1
ATOM 736 N N . GLU A 1 89 ? 7.177 -12.936 -10.390 1.00 65.00 89 GLU A N 1
ATOM 737 C CA . GLU A 1 89 ? 7.939 -13.471 -11.527 1.00 65.00 89 GLU A CA 1
ATOM 738 C C . GLU A 1 89 ? 9.379 -12.935 -11.572 1.00 65.00 89 GLU A C 1
ATOM 740 O O . GLU A 1 89 ? 9.643 -11.749 -11.356 1.00 65.00 89 GLU A O 1
ATOM 745 N N . ALA A 1 90 ? 10.325 -13.824 -11.888 1.00 50.62 90 ALA A N 1
ATOM 746 C CA . ALA A 1 90 ? 11.733 -13.474 -12.028 1.00 50.62 90 ALA A CA 1
ATOM 747 C C . ALA A 1 90 ? 11.918 -12.402 -13.118 1.00 50.62 90 ALA A C 1
ATOM 749 O O . ALA A 1 90 ? 11.410 -12.539 -14.227 1.00 50.62 90 ALA A O 1
ATOM 750 N N . GLY A 1 91 ? 12.632 -11.322 -12.792 1.00 53.09 91 GLY A N 1
ATOM 751 C CA . GLY A 1 91 ? 12.848 -10.189 -13.700 1.00 53.09 91 GLY A CA 1
ATOM 752 C C . GLY A 1 91 ? 11.740 -9.128 -13.680 1.00 53.09 91 GLY A C 1
ATOM 753 O O . GLY A 1 91 ? 11.982 -8.008 -14.117 1.00 53.09 91 GLY A O 1
ATOM 754 N N . ARG A 1 92 ? 10.571 -9.412 -13.089 1.00 54.81 92 ARG A N 1
ATOM 755 C CA . ARG A 1 92 ? 9.514 -8.426 -12.815 1.00 54.81 92 ARG A CA 1
ATOM 756 C C . ARG A 1 92 ? 9.560 -8.025 -11.342 1.00 54.81 92 ARG A C 1
ATOM 758 O O . ARG A 1 92 ? 8.703 -8.404 -10.549 1.00 54.81 92 ARG A O 1
ATOM 765 N N . THR A 1 93 ? 10.588 -7.274 -10.947 1.00 54.19 93 THR A N 1
ATOM 766 C CA . THR A 1 93 ? 10.554 -6.610 -9.632 1.00 54.19 93 THR A CA 1
ATOM 767 C C . THR A 1 93 ? 9.351 -5.668 -9.619 1.00 54.19 93 THR A C 1
ATOM 769 O O . THR A 1 93 ? 9.172 -4.906 -10.566 1.00 54.19 93 THR A O 1
ATOM 772 N N . THR A 1 94 ? 8.540 -5.681 -8.558 1.00 59.72 94 THR A N 1
ATOM 773 C CA . THR A 1 94 ? 7.539 -4.636 -8.323 1.00 59.72 94 THR A CA 1
ATOM 774 C C . THR A 1 94 ? 8.250 -3.281 -8.235 1.00 59.72 94 THR A C 1
ATOM 776 O O . THR A 1 94 ? 8.789 -2.922 -7.193 1.00 59.72 94 THR A O 1
ATOM 779 N N . MET A 1 95 ? 8.296 -2.543 -9.346 1.00 70.06 95 MET A N 1
ATOM 780 C CA . MET A 1 95 ? 8.869 -1.189 -9.409 1.00 70.06 95 MET A CA 1
ATOM 781 C C . MET A 1 95 ? 7.961 -0.151 -8.735 1.00 70.06 95 MET A C 1
ATOM 783 O O . MET A 1 95 ? 8.361 0.994 -8.557 1.00 70.06 95 MET A O 1
ATOM 787 N N . CYS A 1 96 ? 6.741 -0.554 -8.370 1.00 86.56 96 CYS A N 1
ATOM 788 C CA . CYS A 1 96 ? 5.773 0.256 -7.653 1.00 86.56 96 CYS A CA 1
ATOM 789 C C . CYS A 1 96 ? 5.863 -0.015 -6.138 1.00 86.56 96 CYS A C 1
ATOM 791 O O . CYS A 1 96 ? 5.505 -1.111 -5.692 1.00 86.56 96 CYS A O 1
ATOM 793 N N . PRO A 1 97 ? 6.312 0.955 -5.321 1.00 89.94 97 PRO A N 1
ATOM 794 C CA . PRO A 1 97 ? 6.156 0.886 -3.874 1.00 89.94 97 PRO A CA 1
ATOM 795 C C . PRO A 1 97 ? 4.696 0.591 -3.515 1.00 89.94 97 PRO A C 1
ATOM 797 O O . PRO A 1 97 ? 3.790 1.276 -3.987 1.00 89.94 97 PRO A O 1
ATOM 800 N N . THR A 1 98 ? 4.479 -0.456 -2.723 1.00 91.56 98 THR A N 1
ATOM 801 C CA . THR A 1 98 ? 3.147 -0.996 -2.439 1.00 91.56 98 THR A CA 1
ATOM 802 C C . THR A 1 98 ? 2.955 -1.120 -0.936 1.00 91.56 98 THR A C 1
ATOM 804 O O . THR A 1 98 ? 3.819 -1.664 -0.247 1.00 91.56 98 THR A O 1
ATOM 807 N N . GLU A 1 99 ? 1.816 -0.653 -0.441 1.00 93.69 99 GLU A N 1
ATOM 808 C CA . GLU A 1 99 ? 1.404 -0.798 0.952 1.00 93.69 99 GLU A CA 1
ATOM 809 C C . GLU A 1 99 ? 0.203 -1.730 1.042 1.00 93.69 99 GLU A C 1
ATOM 811 O O . GLU A 1 99 ? -0.745 -1.591 0.275 1.00 93.69 99 GLU A O 1
ATOM 816 N N . LEU A 1 100 ? 0.267 -2.676 1.979 1.00 92.38 100 LEU A N 1
ATOM 817 C CA . LEU A 1 100 ? -0.850 -3.534 2.354 1.00 92.38 100 LEU A CA 1
ATOM 818 C C . LEU A 1 100 ? -1.314 -3.094 3.735 1.00 92.38 100 LEU A C 1
ATOM 820 O O . LEU A 1 100 ? -0.503 -3.046 4.666 1.00 92.38 100 LEU A O 1
ATOM 824 N N . PHE A 1 101 ? -2.596 -2.792 3.882 1.00 92.19 101 PHE A N 1
ATOM 825 C CA . PHE A 1 101 ? -3.143 -2.330 5.152 1.00 92.19 101 PHE A CA 1
ATOM 826 C C . PHE A 1 101 ? -4.546 -2.876 5.399 1.00 92.19 101 PHE A C 1
ATOM 828 O O . PHE A 1 101 ? -5.163 -3.532 4.567 1.00 92.19 101 PHE A O 1
ATOM 835 N N . TYR A 1 102 ? -5.034 -2.645 6.614 1.00 88.44 102 TYR A N 1
ATOM 836 C CA . TYR A 1 102 ? -6.375 -3.030 7.019 1.00 88.44 102 TYR A CA 1
ATOM 837 C C . TYR A 1 102 ? -7.214 -1.778 7.259 1.00 88.44 102 TYR A C 1
ATOM 839 O O . TYR A 1 102 ? -6.868 -0.953 8.109 1.00 88.44 102 TYR A O 1
ATOM 847 N N . ASN A 1 103 ? -8.323 -1.668 6.529 1.00 88.62 103 ASN A N 1
ATOM 848 C CA . ASN A 1 103 ? -9.307 -0.600 6.658 1.00 88.62 103 ASN A CA 1
ATOM 849 C C . ASN A 1 103 ? -10.694 -1.207 6.920 1.00 88.62 103 ASN A C 1
ATOM 851 O O . ASN A 1 103 ? -11.133 -2.087 6.184 1.00 88.62 103 ASN A O 1
ATOM 855 N N . THR A 1 104 ? -11.367 -0.755 7.980 1.00 86.75 104 THR A N 1
ATOM 856 C CA . THR A 1 104 ? -12.726 -1.191 8.345 1.00 86.75 104 THR A CA 1
ATOM 857 C C . THR A 1 104 ? -13.820 -0.426 7.617 1.00 86.75 104 THR A C 1
ATOM 859 O O . THR A 1 104 ? -14.950 -0.904 7.548 1.00 86.75 104 THR A O 1
ATOM 862 N N . ASP A 1 105 ? -13.491 0.747 7.085 1.00 89.56 105 ASP A N 1
ATOM 863 C CA . ASP A 1 105 ? -14.473 1.723 6.615 1.00 89.56 105 ASP A CA 1
ATOM 864 C C . ASP A 1 105 ? -14.748 1.573 5.112 1.00 89.56 105 ASP A C 1
ATOM 866 O O . ASP A 1 105 ? -15.736 2.085 4.589 1.00 89.56 105 ASP A O 1
ATOM 870 N N . GLU A 1 106 ? -13.891 0.831 4.406 1.00 90.62 106 GLU A N 1
ATOM 871 C CA . GLU A 1 106 ? -13.962 0.613 2.965 1.00 90.62 106 GLU A CA 1
ATOM 872 C C . GLU A 1 106 ? -13.902 -0.887 2.636 1.00 90.62 106 GLU A C 1
ATOM 874 O O . GLU A 1 106 ? -13.234 -1.677 3.304 1.00 90.62 106 GLU A O 1
ATOM 879 N N . LYS A 1 107 ? -14.585 -1.296 1.562 1.00 93.88 107 LYS A N 1
ATOM 880 C CA . LYS A 1 107 ? -14.434 -2.652 1.006 1.00 93.88 107 LYS A CA 1
ATOM 881 C C . LYS A 1 107 ? -13.024 -2.822 0.416 1.00 93.88 107 LYS A C 1
ATOM 883 O O . LYS A 1 107 ? -12.542 -1.852 -0.154 1.00 93.88 107 LYS A O 1
ATOM 888 N N . PRO A 1 108 ? -12.414 -4.026 0.418 1.00 94.75 108 PRO A N 1
ATOM 889 C CA . PRO A 1 108 ? -11.050 -4.247 -0.085 1.00 94.75 108 PRO A CA 1
ATOM 890 C C . PRO A 1 108 ? -10.805 -3.655 -1.477 1.00 94.75 108 PRO A C 1
ATOM 892 O O . PRO A 1 108 ? -11.588 -3.907 -2.394 1.00 94.75 108 PRO A O 1
ATOM 895 N N . TYR A 1 109 ? -9.727 -2.899 -1.669 1.00 95.75 109 TYR A N 1
ATOM 896 C CA . TYR A 1 109 ? -9.477 -2.185 -2.921 1.00 95.75 109 TYR A CA 1
ATOM 897 C C . TYR A 1 109 ? -8.005 -2.164 -3.305 1.00 95.75 109 TYR A C 1
ATOM 899 O O . TYR A 1 109 ? -7.128 -2.443 -2.508 1.00 95.75 109 TYR A O 1
ATOM 907 N N . LEU A 1 110 ? -7.749 -1.787 -4.550 1.00 96.06 110 LEU A N 1
ATOM 908 C CA . LEU A 1 110 ? -6.450 -1.372 -5.035 1.00 96.06 110 LEU A CA 1
ATOM 909 C C . LEU A 1 110 ? -6.568 0.082 -5.502 1.00 96.06 110 LEU A C 1
ATOM 911 O O . LEU A 1 110 ? -7.366 0.391 -6.387 1.00 96.06 110 LEU A O 1
ATOM 915 N N . ARG A 1 111 ? -5.782 0.985 -4.915 1.00 96.56 111 ARG A N 1
ATOM 916 C CA . ARG A 1 111 ? -5.620 2.362 -5.402 1.00 96.56 111 ARG A CA 1
ATOM 917 C C . ARG A 1 111 ? -4.226 2.529 -5.990 1.00 96.56 111 ARG A C 1
ATOM 919 O O . ARG A 1 111 ? -3.236 2.161 -5.366 1.00 96.56 111 ARG A O 1
ATOM 926 N N . LEU A 1 112 ? -4.156 3.100 -7.188 1.00 97.06 112 LEU A N 1
ATOM 927 C CA . LEU A 1 112 ? -2.924 3.271 -7.955 1.00 97.06 112 LEU A CA 1
ATOM 928 C C . LEU A 1 112 ? -2.698 4.750 -8.261 1.00 97.06 112 LEU A C 1
ATOM 930 O O . LEU A 1 112 ? -3.541 5.390 -8.893 1.00 97.06 112 LEU A O 1
ATOM 934 N N . LEU A 1 113 ? -1.560 5.283 -7.822 1.00 97.06 113 LEU A N 1
ATOM 935 C CA . LEU A 1 113 ? -1.155 6.655 -8.108 1.00 97.06 113 LEU A CA 1
ATOM 936 C C . LEU A 1 113 ? -0.329 6.676 -9.405 1.00 97.06 113 LEU A C 1
ATOM 938 O O . LEU A 1 113 ? 0.696 5.988 -9.454 1.00 97.06 113 LEU A O 1
ATOM 942 N N . PRO A 1 114 ? -0.718 7.436 -10.446 1.00 96.25 114 PRO A N 1
ATOM 943 C CA . PRO A 1 114 ? 0.020 7.517 -11.707 1.00 96.25 114 PRO A CA 1
ATOM 944 C C . PRO A 1 114 ? 1.475 7.954 -11.521 1.00 96.25 114 PRO A C 1
ATOM 946 O O . PRO A 1 114 ? 1.789 8.764 -10.641 1.00 96.25 114 PRO A O 1
ATOM 949 N N . ILE A 1 115 ? 2.378 7.427 -12.350 1.00 95.50 115 ILE A N 1
ATOM 950 C CA . ILE A 1 115 ? 3.809 7.757 -12.284 1.00 95.50 115 ILE A CA 1
ATOM 951 C C . ILE A 1 115 ? 4.085 9.246 -12.541 1.00 95.50 115 ILE A C 1
ATOM 953 O O . ILE A 1 115 ? 5.029 9.804 -11.988 1.00 95.50 115 ILE A O 1
ATOM 957 N N . GLU A 1 116 ? 3.226 9.899 -13.321 1.00 95.06 116 GLU A N 1
ATOM 958 C CA . GLU A 1 116 ? 3.278 11.317 -13.680 1.00 95.06 116 GLU A CA 1
ATOM 959 C C . GLU A 1 116 ? 3.199 12.235 -12.461 1.00 95.06 116 GLU A C 1
ATOM 961 O O . GLU A 1 116 ? 3.800 13.307 -12.469 1.00 95.06 116 GLU A O 1
ATOM 966 N N . SER A 1 117 ? 2.558 11.781 -11.378 1.00 94.62 117 SER A N 1
ATOM 967 C CA . SER A 1 117 ? 2.493 12.534 -10.121 1.00 94.62 117 SER A CA 1
ATOM 968 C C . SER A 1 117 ? 3.875 12.813 -9.518 1.00 94.62 117 SER A C 1
ATOM 970 O O . SER A 1 117 ? 3.992 13.639 -8.622 1.00 94.62 117 SER A O 1
ATOM 972 N N . ARG A 1 118 ? 4.949 12.150 -9.981 1.00 93.31 118 ARG A N 1
ATOM 973 C CA . ARG A 1 118 ? 6.334 12.483 -9.601 1.00 93.31 118 ARG A CA 1
ATOM 974 C C . ARG A 1 118 ? 6.759 13.886 -10.039 1.00 93.31 118 ARG A C 1
ATOM 976 O O . ARG A 1 118 ? 7.679 14.426 -9.439 1.00 93.31 118 ARG A O 1
ATOM 983 N N . SER A 1 119 ? 6.124 14.452 -11.066 1.00 91.94 119 SER A N 1
ATOM 984 C CA . SER A 1 119 ? 6.352 15.838 -11.489 1.00 91.94 119 SER A CA 1
ATOM 985 C C . SER A 1 119 ? 5.622 16.864 -10.618 1.00 91.94 119 SER A C 1
ATOM 987 O O . SER A 1 119 ? 5.851 18.057 -10.786 1.00 91.94 119 SER A O 1
ATOM 989 N N . GLU A 1 120 ? 4.736 16.426 -9.723 1.00 90.06 120 GLU A N 1
ATOM 990 C CA . GLU A 1 120 ? 4.045 17.305 -8.783 1.00 90.06 120 GLU A CA 1
ATOM 991 C C . GLU A 1 120 ? 4.893 17.498 -7.521 1.00 90.06 120 GLU A C 1
ATOM 993 O O . GLU A 1 120 ? 5.491 16.550 -7.007 1.00 90.06 120 GLU A O 1
ATOM 998 N N . GLU A 1 121 ? 4.868 18.702 -6.950 1.00 88.12 121 GLU A N 1
ATOM 999 C CA . GLU A 1 121 ? 5.493 19.017 -5.654 1.00 88.12 121 GLU A CA 1
ATOM 1000 C C . GLU A 1 121 ? 4.638 18.543 -4.461 1.00 88.12 121 GLU A C 1
ATOM 1002 O O . GLU A 1 121 ? 4.648 19.143 -3.393 1.00 88.12 121 GLU A O 1
ATOM 1007 N N . ILE A 1 122 ? 3.873 17.462 -4.644 1.00 91.62 122 ILE A N 1
ATOM 1008 C CA . ILE A 1 122 ? 2.994 16.886 -3.624 1.00 91.62 122 ILE A CA 1
ATOM 1009 C C . ILE A 1 122 ? 3.580 15.548 -3.174 1.00 91.62 122 ILE A C 1
ATOM 1011 O O . ILE A 1 122 ? 3.897 14.654 -3.979 1.00 91.62 122 ILE A O 1
ATOM 1015 N N . SER A 1 123 ? 3.731 15.401 -1.860 1.00 92.50 123 SER A N 1
ATOM 1016 C CA . SER A 1 123 ? 4.229 14.168 -1.259 1.00 92.50 123 SER A CA 1
ATOM 1017 C C . SER A 1 123 ? 3.223 13.024 -1.419 1.00 92.50 123 SER A C 1
ATOM 1019 O O . SER A 1 123 ? 2.018 13.234 -1.548 1.00 92.50 123 SER A O 1
ATOM 1021 N N . ILE A 1 124 ? 3.697 11.775 -1.367 1.00 93.12 124 ILE A N 1
ATOM 1022 C CA . ILE A 1 124 ? 2.790 10.614 -1.390 1.00 93.12 124 ILE A CA 1
ATOM 1023 C C . ILE A 1 124 ? 1.836 10.672 -0.185 1.00 93.12 124 ILE A C 1
ATOM 1025 O O . ILE A 1 124 ? 0.660 10.365 -0.330 1.00 93.12 124 ILE A O 1
ATOM 1029 N N . THR A 1 125 ? 2.315 11.106 0.984 1.00 92.00 125 THR A N 1
ATOM 1030 C CA . THR A 1 125 ? 1.494 11.257 2.194 1.00 92.00 125 THR A CA 1
ATOM 1031 C C . THR A 1 125 ? 0.336 12.229 1.980 1.00 92.00 125 THR A C 1
ATOM 1033 O O . THR A 1 125 ? -0.796 11.895 2.312 1.00 92.00 125 THR A O 1
ATOM 1036 N N . G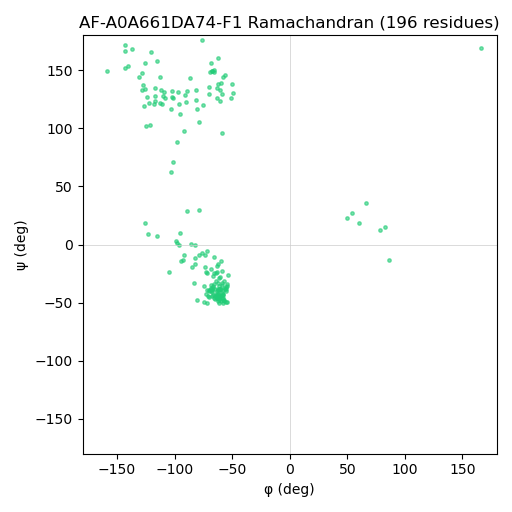LU A 1 126 ? 0.583 13.388 1.368 1.00 91.94 126 GLU A N 1
ATOM 1037 C CA . GLU A 1 126 ? -0.477 14.349 1.033 1.00 91.94 126 GLU A CA 1
ATOM 1038 C C . GLU A 1 126 ? -1.409 13.814 -0.062 1.00 91.94 126 GLU A C 1
ATOM 1040 O O . GLU A 1 126 ? -2.624 13.942 0.060 1.00 91.94 126 GLU A O 1
ATOM 1045 N N . GLN A 1 127 ? -0.877 13.136 -1.088 1.00 93.00 127 GLN A N 1
ATOM 1046 C CA . GLN A 1 127 ? -1.698 12.483 -2.119 1.00 93.00 127 GLN A CA 1
ATOM 1047 C C . GLN A 1 127 ? -2.646 11.438 -1.517 1.00 93.00 127 GLN A C 1
ATOM 1049 O O . GLN A 1 127 ? -3.750 11.261 -2.017 1.00 93.00 127 GLN A O 1
ATOM 1054 N N . LYS A 1 128 ? -2.265 10.736 -0.442 1.00 91.88 128 LYS A N 1
ATOM 1055 C CA . LYS A 1 128 ? -3.160 9.769 0.224 1.00 91.88 128 LYS A CA 1
ATOM 1056 C C . LYS A 1 128 ? -4.364 10.431 0.892 1.00 91.88 128 LYS A C 1
ATOM 1058 O O . LYS A 1 128 ? -5.404 9.790 1.008 1.00 91.88 128 LYS A O 1
ATOM 1063 N N . LEU A 1 129 ? -4.238 11.692 1.308 1.00 88.94 129 LEU A N 1
ATOM 1064 C CA . LEU A 1 129 ? -5.347 12.459 1.881 1.00 88.94 129 LEU A CA 1
ATOM 1065 C C . LEU A 1 129 ? -6.361 12.886 0.809 1.00 88.94 129 LEU A C 1
ATOM 1067 O O . LEU A 1 129 ? -7.503 13.194 1.143 1.00 88.94 129 LEU A O 1
ATOM 1071 N N . ASN A 1 130 ? -5.967 12.887 -0.471 1.00 83.94 130 ASN A N 1
ATOM 1072 C CA . ASN A 1 130 ? -6.810 13.291 -1.590 1.00 83.94 130 ASN A CA 1
ATOM 1073 C C . ASN A 1 130 ? -6.901 12.196 -2.666 1.00 83.94 130 ASN A C 1
ATOM 1075 O O . ASN A 1 130 ? -6.030 12.037 -3.521 1.00 83.94 130 ASN A O 1
ATOM 1079 N N . SER A 1 131 ? -8.014 11.466 -2.672 1.00 78.25 131 SER A N 1
ATOM 1080 C CA . SER A 1 131 ? -8.227 10.324 -3.565 1.00 78.25 131 SER A CA 1
ATOM 1081 C C . SER A 1 131 ? -8.447 10.680 -5.043 1.00 78.25 131 SER A C 1
ATOM 1083 O O . SER A 1 131 ? -8.485 9.766 -5.863 1.00 78.25 131 SER A O 1
ATOM 1085 N N . ILE A 1 132 ? -8.554 11.964 -5.413 1.00 85.69 132 ILE A N 1
ATOM 1086 C CA . ILE A 1 132 ? -8.892 12.406 -6.782 1.00 85.69 132 ILE A CA 1
ATOM 1087 C C . ILE A 1 132 ? -7.909 11.874 -7.834 1.00 85.69 132 ILE A C 1
ATOM 1089 O O . ILE A 1 132 ? -8.326 11.465 -8.915 1.00 85.69 132 ILE A O 1
ATOM 1093 N N . ASN A 1 133 ? -6.616 11.842 -7.514 1.00 87.81 133 ASN A N 1
ATOM 1094 C CA . ASN A 1 133 ? -5.569 11.448 -8.461 1.00 87.81 133 ASN A CA 1
ATOM 1095 C C . ASN A 1 133 ? -5.340 9.929 -8.528 1.00 87.81 133 ASN A C 1
ATOM 1097 O O . ASN A 1 133 ? -4.467 9.464 -9.262 1.00 87.81 133 ASN A O 1
ATOM 1101 N N . TRP A 1 134 ? -6.093 9.141 -7.758 1.00 95.25 134 TRP A N 1
ATOM 1102 C CA . TRP A 1 134 ? -5.894 7.701 -7.661 1.00 95.25 134 TRP A CA 1
ATOM 1103 C C . TRP A 1 134 ? -6.848 6.952 -8.581 1.00 95.25 134 TRP A C 1
ATOM 1105 O O . TRP A 1 134 ? -8.064 7.128 -8.543 1.00 95.25 134 TRP A O 1
ATOM 1115 N N . THR A 1 135 ? -6.303 6.016 -9.352 1.00 95.94 135 THR A N 1
ATOM 1116 C CA . THR A 1 135 ? -7.130 5.014 -10.026 1.00 95.94 135 THR A CA 1
ATOM 1117 C C . THR A 1 135 ? -7.589 3.992 -8.993 1.00 95.94 135 THR A C 1
ATOM 1119 O O . THR A 1 135 ? -6.755 3.346 -8.362 1.00 95.94 135 THR A O 1
ATOM 1122 N N . HIS A 1 136 ? -8.901 3.843 -8.812 1.00 95.50 136 HIS A N 1
ATOM 1123 C CA . HIS A 1 136 ? -9.488 2.912 -7.850 1.00 95.50 136 HIS A CA 1
ATOM 1124 C C . HIS A 1 136 ? -10.010 1.648 -8.540 1.00 95.50 136 HIS A C 1
ATOM 1126 O O . HIS A 1 136 ? -10.745 1.717 -9.524 1.00 95.50 136 HIS A O 1
ATOM 1132 N N . VAL A 1 137 ? -9.656 0.491 -7.989 1.00 95.69 137 VAL A N 1
ATOM 1133 C CA . VAL A 1 137 ? -10.104 -0.832 -8.423 1.00 95.69 137 VAL A CA 1
ATOM 1134 C C . VAL A 1 137 ? -10.675 -1.552 -7.208 1.00 95.69 137 VAL A C 1
ATOM 1136 O O . VAL A 1 137 ? -9.965 -1.802 -6.238 1.00 95.69 137 VAL A O 1
ATOM 1139 N N . GLN A 1 138 ? -11.955 -1.910 -7.251 1.00 96.00 138 GLN A N 1
ATOM 1140 C CA . GLN A 1 138 ? -12.557 -2.727 -6.200 1.00 96.00 138 GLN A CA 1
ATOM 1141 C C . GLN A 1 138 ? -12.004 -4.158 -6.283 1.00 96.00 138 GLN A C 1
ATOM 1143 O O . GLN A 1 138 ? -12.019 -4.766 -7.355 1.00 96.00 138 GLN A O 1
ATOM 1148 N N . LEU A 1 139 ? -11.533 -4.709 -5.162 1.00 94.75 139 LEU A N 1
ATOM 1149 C CA . LEU A 1 139 ? -11.040 -6.083 -5.098 1.00 94.75 139 LEU A CA 1
ATOM 1150 C C . LEU A 1 139 ? -12.169 -7.060 -4.761 1.00 94.75 139 LEU A C 1
ATOM 1152 O O . LEU A 1 139 ? -12.931 -6.864 -3.814 1.00 94.75 139 LEU A O 1
ATOM 1156 N N . ASP A 1 140 ? -12.242 -8.141 -5.532 1.00 92.44 140 ASP A N 1
ATOM 1157 C CA . ASP A 1 140 ? -13.167 -9.249 -5.314 1.00 92.44 140 ASP A CA 1
ATOM 1158 C C . ASP A 1 140 ? -12.457 -10.391 -4.580 1.00 92.44 140 ASP A C 1
ATOM 1160 O O . ASP A 1 140 ? -11.921 -11.315 -5.188 1.00 92.44 140 ASP A O 1
ATOM 1164 N N . VAL A 1 141 ? -12.477 -10.339 -3.248 1.00 89.94 141 VAL A N 1
ATOM 1165 C CA . VAL A 1 141 ? -11.837 -11.351 -2.389 1.00 89.94 141 VAL A CA 1
ATOM 1166 C C . VAL A 1 141 ? -12.480 -12.739 -2.481 1.00 89.94 141 VAL A C 1
ATOM 1168 O O . VAL A 1 141 ? -11.908 -13.703 -1.974 1.00 89.94 141 VAL A O 1
ATOM 1171 N N . SER A 1 142 ? -13.648 -12.864 -3.121 1.00 91.31 142 SER A N 1
ATOM 1172 C CA . SER A 1 142 ? -14.318 -14.152 -3.323 1.00 91.31 142 SER A CA 1
ATOM 1173 C C . SER A 1 142 ? -13.769 -14.930 -4.525 1.00 91.31 142 SER A C 1
ATOM 1175 O O . SER A 1 142 ? -13.957 -16.144 -4.607 1.00 91.31 142 SER A O 1
ATOM 1177 N N . SER A 1 143 ? -13.041 -14.255 -5.421 1.00 91.69 143 SER A N 1
ATOM 1178 C CA . SER A 1 143 ? -12.463 -14.840 -6.629 1.00 91.69 143 SER A CA 1
ATOM 1179 C C . SER A 1 143 ? -10.940 -14.661 -6.648 1.00 91.69 143 SER A C 1
ATOM 1181 O O . SER A 1 143 ? -10.439 -13.579 -6.973 1.00 91.69 143 SER A O 1
ATOM 1183 N N . PRO A 1 144 ? -10.167 -15.723 -6.342 1.00 88.94 144 PRO A N 1
ATOM 1184 C CA . PRO A 1 144 ? -8.708 -15.677 -6.410 1.00 88.94 144 PRO A CA 1
ATOM 1185 C C . PRO A 1 144 ? -8.179 -15.244 -7.783 1.00 88.94 144 PRO A C 1
ATOM 1187 O O . PRO A 1 144 ? -7.198 -14.509 -7.849 1.00 88.94 144 PRO A O 1
ATOM 1190 N N . ASP A 1 145 ? -8.833 -15.645 -8.875 1.00 90.12 145 ASP A N 1
ATOM 1191 C CA . ASP A 1 145 ? -8.400 -15.282 -10.229 1.00 90.12 145 ASP A CA 1
ATOM 1192 C C . ASP A 1 145 ? -8.632 -13.787 -10.514 1.00 90.12 145 ASP A C 1
ATOM 1194 O O . ASP A 1 145 ? -7.749 -13.115 -11.059 1.00 90.12 145 ASP A O 1
ATOM 1198 N N . ASN A 1 146 ? -9.763 -13.226 -10.058 1.00 92.00 146 ASN A N 1
ATOM 1199 C CA . ASN A 1 146 ? -10.008 -11.783 -10.142 1.00 92.00 146 ASN A CA 1
ATOM 1200 C C . ASN A 1 146 ? -8.982 -11.011 -9.301 1.00 92.00 146 ASN A C 1
ATOM 1202 O O . ASN A 1 146 ? -8.409 -10.039 -9.792 1.00 92.00 146 ASN A O 1
ATOM 1206 N N . MET A 1 147 ? -8.688 -11.473 -8.080 1.00 92.25 147 MET A N 1
ATOM 1207 C CA . MET A 1 147 ? -7.653 -10.885 -7.219 1.00 92.25 147 MET A CA 1
ATOM 1208 C C . MET A 1 147 ? -6.290 -10.831 -7.909 1.00 92.25 147 MET A C 1
ATOM 1210 O O . MET A 1 147 ? -5.673 -9.769 -7.941 1.00 92.25 147 MET A O 1
ATOM 1214 N N . VAL A 1 148 ? -5.834 -11.941 -8.501 1.00 90.56 148 VAL A N 1
ATOM 1215 C CA . VAL A 1 148 ? -4.562 -11.986 -9.243 1.00 90.56 148 VAL A CA 1
ATOM 1216 C C . VAL A 1 148 ? -4.567 -10.967 -10.383 1.00 90.56 148 VAL A C 1
ATOM 1218 O O . VAL A 1 148 ? -3.608 -10.215 -10.540 1.00 90.56 148 VAL A O 1
ATOM 1221 N N . SER A 1 149 ? -5.653 -10.898 -11.157 1.00 91.56 149 SER A N 1
ATOM 1222 C CA . SER A 1 149 ? -5.751 -9.973 -12.294 1.00 91.56 149 SER A CA 1
ATOM 1223 C C . SER A 1 149 ? -5.733 -8.494 -11.876 1.00 91.56 149 SER A C 1
ATOM 1225 O O . SER A 1 149 ? -5.082 -7.669 -12.527 1.00 91.56 149 SER A O 1
ATOM 1227 N N . SER A 1 150 ? -6.390 -8.159 -10.762 1.00 94.25 150 SER A N 1
ATOM 1228 C CA . SER A 1 150 ? -6.409 -6.808 -10.200 1.00 94.25 150 SER A CA 1
ATOM 1229 C C . SER A 1 150 ? -5.051 -6.436 -9.620 1.00 94.25 150 SER A C 1
ATOM 1231 O O . SER A 1 150 ? -4.532 -5.361 -9.903 1.00 94.25 150 SER A O 1
ATOM 1233 N N . LEU A 1 151 ? -4.414 -7.333 -8.868 1.00 92.38 151 LEU A N 1
ATOM 1234 C CA . LEU A 1 151 ? -3.101 -7.070 -8.282 1.00 92.38 151 LEU A CA 1
ATOM 1235 C C . LEU A 1 151 ? -1.979 -7.068 -9.323 1.00 92.38 151 LEU A C 1
ATOM 1237 O O . LEU A 1 151 ? -0.996 -6.357 -9.142 1.00 92.38 151 LEU A O 1
ATOM 1241 N N . ALA A 1 152 ? -2.138 -7.743 -10.464 1.00 91.44 1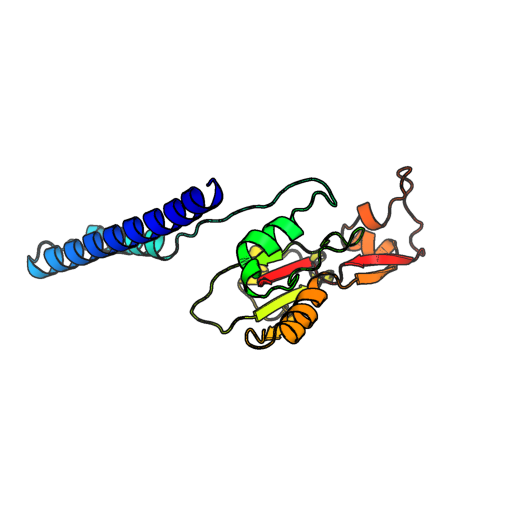52 ALA A N 1
ATOM 1242 C CA . ALA A 1 152 ? -1.194 -7.654 -11.578 1.00 91.44 152 ALA A CA 1
ATOM 1243 C C . ALA A 1 152 ? -1.027 -6.218 -12.113 1.00 91.44 152 ALA A C 1
ATOM 1245 O O . ALA A 1 152 ? 0.030 -5.889 -12.666 1.00 91.44 152 ALA A O 1
ATOM 1246 N N . GLN A 1 153 ? -2.015 -5.335 -11.898 1.00 92.94 153 GLN A N 1
ATOM 1247 C CA . GLN A 1 153 ? -1.939 -3.926 -12.295 1.00 92.94 153 GLN A CA 1
ATOM 1248 C C . GLN A 1 153 ? -0.699 -3.222 -11.731 1.00 92.94 153 GLN A C 1
ATOM 1250 O O . GLN A 1 153 ? -0.131 -2.390 -12.436 1.00 92.94 153 GLN A O 1
ATOM 1255 N N . ILE A 1 154 ? -0.228 -3.580 -10.527 1.00 92.00 154 ILE A N 1
ATOM 1256 C CA . ILE A 1 154 ? 0.924 -2.926 -9.871 1.00 92.00 154 ILE A CA 1
ATOM 1257 C C . ILE A 1 154 ? 2.238 -3.085 -10.652 1.00 92.00 154 ILE A C 1
ATOM 1259 O O . ILE A 1 154 ? 3.185 -2.333 -10.435 1.00 92.00 154 ILE A O 1
ATOM 1263 N N . THR A 1 155 ? 2.301 -4.063 -11.561 1.00 89.94 155 THR A N 1
ATOM 1264 C CA . THR A 1 155 ? 3.479 -4.339 -12.402 1.00 89.94 155 THR A CA 1
ATOM 1265 C C . THR A 1 155 ? 3.376 -3.758 -13.804 1.00 89.94 155 THR A C 1
ATOM 1267 O O . THR A 1 155 ? 4.263 -3.987 -14.625 1.00 89.94 155 THR A O 1
ATOM 1270 N N . LYS A 1 156 ? 2.302 -3.019 -14.108 1.00 92.06 156 LYS A N 1
ATOM 1271 C CA . LYS A 1 156 ? 2.162 -2.374 -15.410 1.00 92.06 156 LYS A CA 1
ATOM 1272 C C . LYS A 1 156 ? 3.275 -1.362 -15.634 1.00 92.06 156 LYS A C 1
ATOM 1274 O O . LYS A 1 156 ? 3.604 -0.553 -14.766 1.00 92.06 156 LYS A O 1
ATOM 1279 N N . THR A 1 157 ? 3.783 -1.385 -16.851 1.00 93.56 157 THR A N 1
ATOM 1280 C CA . THR A 1 157 ? 4.793 -0.478 -17.372 1.00 93.56 157 THR A CA 1
ATOM 1281 C C . THR A 1 157 ? 4.243 0.269 -18.582 1.00 93.56 157 THR A C 1
ATOM 1283 O O . THR A 1 157 ? 3.206 -0.089 -19.151 1.00 93.56 157 THR A O 1
ATOM 1286 N N . LYS A 1 158 ? 4.933 1.333 -18.978 1.00 93.94 158 LYS A N 1
ATOM 1287 C CA . LYS A 1 158 ? 4.684 2.053 -20.225 1.00 93.94 158 LYS A CA 1
ATOM 1288 C C . LYS A 1 158 ? 6.003 2.465 -20.866 1.00 93.94 158 LYS A C 1
ATOM 1290 O O . LYS A 1 158 ? 7.003 2.667 -20.179 1.00 93.94 158 LYS A O 1
ATOM 1295 N N . LYS A 1 159 ? 5.983 2.614 -22.188 1.00 95.75 159 LYS A N 1
ATOM 1296 C CA . LYS A 1 159 ? 7.122 3.092 -22.972 1.00 95.75 159 LYS A CA 1
ATOM 1297 C C . LYS A 1 159 ? 7.056 4.607 -23.120 1.00 95.75 159 LYS A C 1
ATOM 1299 O O . LYS A 1 159 ? 6.019 5.133 -23.519 1.00 95.75 159 LYS A O 1
ATOM 1304 N N . VAL A 1 160 ? 8.147 5.291 -22.807 1.00 95.75 160 VAL A N 1
ATOM 1305 C CA . VAL A 1 160 ? 8.285 6.750 -22.911 1.00 95.75 160 VAL A CA 1
ATOM 1306 C C . VAL A 1 160 ? 9.645 7.100 -23.501 1.00 95.75 160 VAL A C 1
ATOM 1308 O O . VAL A 1 160 ? 10.518 6.243 -23.594 1.00 95.75 160 VAL A O 1
ATOM 1311 N N . LYS A 1 161 ? 9.843 8.358 -23.892 1.00 97.06 161 LYS A N 1
ATOM 1312 C CA . LYS A 1 161 ? 11.178 8.851 -24.239 1.00 97.06 161 LYS A CA 1
ATOM 1313 C C . LYS A 1 161 ? 12.072 8.934 -22.996 1.00 97.06 161 LYS A C 1
ATOM 1315 O O . LYS A 1 161 ? 11.569 9.261 -21.920 1.00 97.06 161 LYS A O 1
ATOM 1320 N N . ALA A 1 162 ? 13.379 8.726 -23.143 1.00 95.44 162 ALA A N 1
ATOM 1321 C CA . ALA A 1 162 ? 14.348 8.882 -22.054 1.00 95.44 162 ALA A CA 1
ATOM 1322 C C . ALA A 1 162 ? 14.271 10.277 -21.404 1.00 95.44 162 ALA A C 1
ATOM 1324 O O . ALA A 1 162 ? 14.280 10.389 -20.179 1.00 95.44 162 ALA A O 1
ATOM 1325 N N . SER A 1 163 ? 14.047 11.326 -22.203 1.00 95.56 163 SER A N 1
ATOM 1326 C CA . SER A 1 163 ? 13.791 12.695 -21.718 1.00 95.56 163 SER A CA 1
ATOM 1327 C C . SER A 1 163 ? 12.617 12.793 -20.730 1.00 95.56 163 SER A C 1
ATOM 1329 O O . SER A 1 163 ? 12.698 13.499 -19.724 1.00 95.56 163 SER A O 1
ATOM 1331 N N . GLU A 1 164 ? 11.533 12.052 -20.968 1.00 95.88 164 GLU A N 1
ATOM 1332 C CA . GLU A 1 164 ? 10.370 12.014 -20.074 1.00 95.88 164 GLU A CA 1
ATOM 1333 C C . GLU A 1 164 ? 10.671 11.239 -18.787 1.00 95.88 164 GLU A C 1
ATOM 1335 O O . GLU A 1 164 ? 10.325 11.685 -17.694 1.00 95.88 164 GLU A O 1
ATOM 1340 N N . ALA A 1 165 ? 11.362 10.101 -18.887 1.00 94.62 165 ALA A N 1
ATOM 1341 C CA . ALA A 1 165 ? 11.799 9.357 -17.707 1.00 94.62 165 ALA A CA 1
ATOM 1342 C C . ALA A 1 165 ? 12.743 10.198 -16.826 1.00 94.62 165 ALA A C 1
ATOM 1344 O O . ALA A 1 165 ? 12.599 10.201 -15.601 1.00 94.62 165 ALA A O 1
ATOM 1345 N N . LYS A 1 166 ? 13.635 10.989 -17.441 1.00 93.19 166 LYS A N 1
ATOM 1346 C CA . LYS A 1 166 ? 14.506 11.956 -16.757 1.00 93.19 166 LYS A CA 1
ATOM 1347 C C . LYS A 1 166 ? 13.705 13.053 -16.059 1.00 93.19 166 LYS A C 1
ATOM 1349 O O . LYS A 1 166 ? 13.946 13.321 -14.884 1.00 93.19 166 LYS A O 1
ATOM 1354 N N . ARG A 1 167 ? 12.695 13.624 -16.730 1.00 94.88 167 ARG A N 1
ATOM 1355 C CA . ARG A 1 167 ? 11.764 14.612 -16.146 1.00 94.88 167 ARG A CA 1
ATOM 1356 C C . ARG A 1 167 ? 11.018 14.062 -14.926 1.00 94.88 167 ARG A C 1
ATOM 1358 O O . ARG A 1 167 ? 10.763 14.798 -13.979 1.00 94.88 167 ARG A O 1
ATOM 1365 N N . LEU A 1 168 ? 10.699 12.769 -14.931 1.00 94.44 168 LEU A N 1
ATOM 1366 C CA . LEU A 1 168 ? 10.087 12.061 -13.802 1.00 94.44 168 LEU A CA 1
ATOM 1367 C C . LEU A 1 168 ? 11.111 11.610 -12.742 1.00 94.44 168 LEU A C 1
ATOM 1369 O O . LEU A 1 168 ? 10.727 11.005 -11.741 1.00 94.44 168 LEU A O 1
ATOM 1373 N N . GLY A 1 169 ? 12.406 11.874 -12.928 1.00 92.06 169 GLY A N 1
ATOM 1374 C CA . GLY A 1 169 ? 13.471 11.482 -12.003 1.00 92.06 169 GLY A CA 1
ATOM 1375 C C . GLY A 1 169 ? 13.667 9.967 -11.899 1.00 92.06 169 GLY A C 1
ATOM 1376 O O . GLY A 1 169 ? 13.897 9.463 -10.800 1.00 92.06 169 GLY A O 1
ATOM 1377 N N . LEU A 1 170 ? 13.502 9.236 -13.005 1.00 90.69 170 LEU A N 1
ATOM 1378 C CA . LEU A 1 170 ? 13.682 7.782 -13.112 1.00 90.69 170 LEU A CA 1
ATOM 1379 C C . LEU A 1 170 ? 15.022 7.450 -13.794 1.00 90.69 170 LEU A C 1
ATOM 1381 O O . LEU A 1 170 ? 15.053 6.861 -14.871 1.00 90.69 170 LEU A O 1
ATOM 1385 N N . TYR A 1 171 ? 16.130 7.854 -13.168 1.00 84.88 171 TYR A N 1
ATOM 1386 C CA . TYR A 1 171 ? 17.480 7.759 -13.745 1.00 84.88 171 TYR A CA 1
ATOM 1387 C C . TYR A 1 171 ? 17.952 6.318 -14.002 1.00 84.88 171 TYR A C 1
ATOM 1389 O O . TYR A 1 171 ? 18.637 6.052 -14.989 1.00 84.88 171 TYR A O 1
ATOM 1397 N N . ASP A 1 172 ? 17.506 5.369 -13.178 1.00 84.62 172 ASP A N 1
ATOM 1398 C CA . ASP A 1 172 ? 17.816 3.944 -13.358 1.00 84.62 172 ASP A CA 1
ATOM 1399 C C . ASP A 1 172 ? 17.189 3.366 -14.637 1.00 84.62 172 ASP A C 1
ATOM 1401 O O . ASP A 1 172 ? 17.668 2.375 -15.176 1.00 84.62 172 ASP A O 1
ATOM 1405 N N . ALA A 1 173 ? 16.106 3.973 -15.138 1.00 83.25 173 ALA A N 1
ATOM 1406 C CA . ALA A 1 173 ? 15.449 3.532 -16.368 1.00 83.25 173 ALA A CA 1
ATOM 1407 C C . ALA A 1 173 ? 16.133 4.073 -17.632 1.00 83.25 173 ALA A C 1
ATOM 1409 O O . ALA A 1 173 ? 15.802 3.632 -18.732 1.00 83.25 173 ALA A O 1
ATOM 1410 N N . ILE A 1 174 ? 17.046 5.040 -17.483 1.00 87.69 174 ILE A N 1
ATOM 1411 C CA . ILE A 1 174 ? 17.731 5.699 -18.600 1.00 87.69 174 ILE A CA 1
ATOM 1412 C C . ILE A 1 174 ? 19.237 5.439 -18.634 1.00 87.69 174 ILE A C 1
ATOM 1414 O O . ILE A 1 174 ? 19.927 6.072 -19.421 1.00 87.69 174 ILE A O 1
ATOM 1418 N N . THR A 1 175 ? 19.752 4.551 -17.786 1.00 86.50 175 THR A N 1
ATOM 1419 C CA . THR A 1 175 ? 21.172 4.188 -17.746 1.00 86.50 175 THR A CA 1
ATOM 1420 C C . THR A 1 175 ? 21.358 2.713 -18.086 1.00 86.50 175 THR A C 1
ATOM 1422 O O . THR A 1 175 ? 20.620 1.850 -17.608 1.00 86.50 175 THR A O 1
ATOM 1425 N N . ASP A 1 176 ? 22.331 2.409 -18.945 1.00 84.56 176 ASP A N 1
ATOM 1426 C CA . ASP A 1 176 ? 22.696 1.029 -19.264 1.00 84.56 176 ASP A CA 1
ATOM 1427 C C . ASP A 1 176 ? 23.527 0.377 -18.138 1.00 84.56 176 ASP A C 1
ATOM 1429 O O . ASP A 1 176 ? 23.913 1.007 -17.152 1.00 84.56 176 ASP A O 1
ATOM 1433 N N . HIS A 1 177 ? 23.849 -0.912 -18.286 1.00 81.38 177 HIS A N 1
ATOM 1434 C CA . HIS A 1 177 ? 24.655 -1.648 -17.301 1.00 81.38 177 HIS A CA 1
ATOM 1435 C C . HIS A 1 177 ? 26.080 -1.098 -17.112 1.00 81.38 177 HIS A C 1
ATOM 1437 O O . HIS A 1 177 ? 26.728 -1.429 -16.120 1.00 81.38 177 HIS A O 1
ATOM 1443 N N . ASN A 1 178 ? 26.566 -0.281 -18.049 1.00 84.81 178 ASN A N 1
ATOM 1444 C CA . ASN A 1 178 ? 27.876 0.358 -18.000 1.00 84.81 178 ASN A CA 1
ATOM 1445 C C . ASN A 1 178 ? 27.802 1.793 -17.441 1.00 84.81 178 ASN A C 1
ATOM 1447 O O . ASN A 1 178 ? 28.838 2.443 -17.317 1.00 84.81 178 ASN A O 1
ATOM 1451 N N . GLY A 1 179 ? 26.605 2.281 -17.089 1.00 83.69 179 GLY A N 1
ATOM 1452 C CA . GLY A 1 179 ? 26.371 3.631 -16.578 1.00 83.69 179 GLY A CA 1
ATOM 1453 C C . GLY A 1 179 ? 26.255 4.707 -17.662 1.00 83.69 179 GLY A C 1
ATOM 1454 O O . GLY A 1 179 ? 26.351 5.892 -17.350 1.00 83.69 179 GLY A O 1
ATOM 1455 N N . THR A 1 180 ? 26.063 4.321 -18.924 1.00 87.44 180 THR A N 1
ATOM 1456 C CA . THR A 1 180 ? 25.852 5.251 -20.041 1.00 87.44 180 THR A CA 1
ATOM 1457 C C . THR A 1 180 ? 24.391 5.686 -20.068 1.00 87.44 180 THR A C 1
ATOM 1459 O O . THR A 1 180 ? 23.503 4.835 -20.118 1.00 87.44 180 THR A O 1
ATOM 1462 N N . GLU A 1 181 ? 24.131 6.997 -20.029 1.00 89.62 181 GLU A N 1
ATOM 1463 C CA . GLU A 1 181 ? 22.777 7.534 -20.217 1.00 89.62 181 GLU A CA 1
ATOM 1464 C C . GLU A 1 181 ? 22.323 7.370 -21.675 1.00 89.62 181 GLU A C 1
ATOM 1466 O O . GLU A 1 181 ? 23.072 7.675 -22.604 1.00 89.62 181 GLU A O 1
ATOM 1471 N N . PHE A 1 182 ? 21.081 6.927 -21.861 1.00 90.94 182 PHE A N 1
ATOM 1472 C CA . PHE A 1 182 ? 20.407 6.906 -23.156 1.00 90.94 182 PHE A CA 1
ATOM 1473 C C . PHE A 1 182 ? 20.167 8.324 -23.691 1.00 90.94 182 PHE A C 1
ATOM 1475 O O . PHE A 1 182 ? 19.951 9.271 -22.929 1.00 90.94 182 PHE A O 1
ATOM 1482 N N . GLU A 1 183 ? 20.156 8.474 -25.015 1.00 93.31 183 GLU A N 1
ATOM 1483 C CA . GLU A 1 183 ? 19.822 9.739 -25.667 1.00 93.31 183 GLU A CA 1
ATOM 1484 C C . GLU A 1 183 ? 18.340 10.094 -25.460 1.00 93.31 183 GLU A C 1
ATOM 1486 O O . GLU A 1 183 ? 17.463 9.233 -25.435 1.00 93.31 183 GLU A O 1
ATOM 1491 N N . ASP A 1 184 ? 18.020 11.390 -25.403 1.00 92.19 184 ASP A N 1
ATOM 1492 C CA . ASP A 1 184 ? 16.680 11.897 -25.060 1.00 92.19 184 ASP A CA 1
ATOM 1493 C C . ASP A 1 184 ? 15.519 11.334 -25.901 1.00 92.19 184 ASP A C 1
ATOM 1495 O O . ASP A 1 184 ? 14.371 11.325 -25.436 1.00 92.19 184 ASP A O 1
ATOM 1499 N N . ASN A 1 185 ? 15.791 10.912 -27.140 1.00 94.06 185 ASN A N 1
ATOM 1500 C CA . ASN A 1 185 ? 14.801 10.359 -28.067 1.00 94.06 185 ASN A CA 1
ATOM 1501 C C . ASN A 1 185 ? 14.664 8.833 -27.998 1.00 94.06 185 ASN A C 1
ATOM 1503 O O . ASN A 1 185 ? 13.730 8.299 -28.602 1.00 94.06 185 ASN A O 1
ATOM 1507 N N . GLU A 1 186 ? 15.546 8.141 -27.280 1.00 95.19 186 GLU A N 1
ATOM 1508 C CA . GLU A 1 186 ? 15.445 6.699 -27.086 1.00 95.19 186 GLU A CA 1
ATOM 1509 C C . GLU A 1 186 ? 14.207 6.348 -26.261 1.00 95.19 186 GLU A C 1
ATOM 1511 O O . GLU A 1 186 ? 13.740 7.122 -25.421 1.00 95.19 186 GLU A O 1
ATOM 1516 N N . ILE A 1 187 ? 13.638 5.175 -26.538 1.00 95.12 187 ILE A N 1
ATOM 1517 C CA . ILE A 1 187 ? 12.436 4.697 -25.863 1.00 95.12 187 ILE A CA 1
ATOM 1518 C C . ILE A 1 187 ? 12.836 3.779 -24.717 1.00 95.12 187 ILE A C 1
ATOM 1520 O O . ILE A 1 187 ? 13.423 2.723 -24.936 1.00 95.12 187 ILE A O 1
ATOM 1524 N N . VAL A 1 188 ? 12.431 4.157 -23.510 1.00 92.44 188 VAL A N 1
ATOM 1525 C CA . VAL A 1 188 ? 12.658 3.412 -22.272 1.00 92.44 188 VAL A CA 1
ATOM 1526 C C . VAL A 1 188 ? 11.339 2.939 -21.676 1.00 92.44 188 VAL A C 1
ATOM 1528 O O . VAL A 1 188 ? 10.269 3.489 -21.956 1.00 92.44 188 VAL A O 1
ATOM 1531 N N . GLU A 1 189 ? 11.403 1.903 -20.849 1.00 92.44 189 GLU A N 1
ATOM 1532 C CA . GLU A 1 189 ? 10.252 1.360 -20.137 1.00 92.44 189 GLU A CA 1
ATOM 1533 C C . GLU A 1 189 ? 10.263 1.829 -18.678 1.00 92.44 189 GLU A C 1
ATOM 1535 O O . GLU A 1 189 ? 11.254 1.667 -17.971 1.00 92.44 189 GLU A O 1
ATOM 1540 N N . ILE A 1 190 ? 9.155 2.419 -18.226 1.00 92.62 190 ILE A N 1
ATOM 1541 C CA . ILE A 1 190 ? 8.989 2.913 -16.853 1.00 92.62 190 ILE A CA 1
ATOM 1542 C C . ILE A 1 190 ? 7.731 2.323 -16.205 1.00 92.62 190 ILE A C 1
ATOM 1544 O O . ILE A 1 190 ? 6.798 1.948 -16.925 1.00 92.62 190 ILE A O 1
ATOM 1548 N N . PRO A 1 191 ? 7.647 2.253 -14.862 1.00 93.12 191 PRO A N 1
ATOM 1549 C CA . PRO A 1 191 ? 6.412 1.868 -14.186 1.00 93.12 191 PRO A CA 1
ATOM 1550 C C . PRO A 1 191 ? 5.260 2.808 -14.549 1.00 93.12 191 PRO A C 1
ATOM 1552 O O . PRO A 1 191 ? 5.440 4.014 -14.699 1.00 93.12 191 PRO A O 1
ATOM 1555 N N . MET A 1 192 ? 4.053 2.254 -14.651 1.00 95.00 192 MET A N 1
ATOM 1556 C CA . MET A 1 192 ? 2.827 3.035 -14.838 1.00 95.00 192 MET A CA 1
ATOM 1557 C C . MET A 1 192 ? 2.420 3.772 -13.551 1.00 95.00 192 MET A C 1
ATOM 1559 O O . MET A 1 192 ? 1.746 4.797 -13.616 1.00 95.00 192 MET A O 1
ATOM 1563 N N . TRP A 1 193 ? 2.863 3.282 -12.389 1.00 95.62 193 TRP A N 1
ATOM 1564 C CA . TRP A 1 193 ? 2.393 3.728 -11.079 1.00 95.62 193 TRP A CA 1
ATOM 1565 C C . TRP A 1 193 ? 3.539 4.173 -10.168 1.00 95.62 193 TRP A C 1
ATOM 1567 O O . TRP A 1 193 ? 4.528 3.458 -10.004 1.00 95.62 193 TRP A O 1
ATOM 1577 N N . ARG A 1 194 ? 3.372 5.329 -9.516 1.00 94.56 194 ARG A N 1
ATOM 1578 C CA . ARG A 1 194 ? 4.264 5.848 -8.467 1.00 94.56 194 ARG A CA 1
ATOM 1579 C C . ARG A 1 194 ? 4.093 5.100 -7.145 1.00 94.56 194 ARG A C 1
ATOM 1581 O O . ARG A 1 194 ? 5.071 4.958 -6.418 1.00 94.56 194 ARG A O 1
ATOM 1588 N N . HIS A 1 195 ? 2.870 4.687 -6.813 1.00 95.44 195 HIS A N 1
ATOM 1589 C CA . HIS A 1 195 ? 2.543 4.038 -5.541 1.00 95.44 195 HIS A CA 1
ATOM 1590 C C . HIS A 1 195 ? 1.249 3.221 -5.647 1.00 95.44 195 HIS A C 1
ATOM 1592 O O . HIS A 1 195 ? 0.346 3.596 -6.401 1.00 95.44 195 HIS A O 1
ATOM 1598 N N . ALA A 1 196 ? 1.149 2.144 -4.870 1.00 95.62 196 ALA A N 1
ATOM 1599 C CA . ALA A 1 196 ? -0.034 1.297 -4.780 1.00 95.62 196 ALA A CA 1
ATOM 1600 C C . ALA A 1 196 ? -0.476 1.108 -3.322 1.00 95.62 196 ALA A C 1
ATOM 1602 O O . ALA A 1 196 ? 0.344 0.875 -2.438 1.00 95.62 196 ALA A O 1
ATOM 1603 N N . LEU A 1 197 ? -1.783 1.183 -3.098 1.00 95.31 197 LEU A N 1
ATOM 1604 C CA . LEU A 1 197 ? -2.451 0.938 -1.822 1.00 95.31 197 LEU A CA 1
ATOM 1605 C C . LEU A 1 197 ? -3.375 -0.269 -1.981 1.00 95.31 197 LEU A C 1
ATOM 1607 O O . LEU A 1 197 ? -4.232 -0.238 -2.867 1.00 95.31 197 LEU A O 1
ATOM 1611 N N . ILE A 1 198 ? -3.186 -1.293 -1.149 1.00 94.31 198 ILE A N 1
ATOM 1612 C CA . ILE A 1 198 ? -3.952 -2.548 -1.126 1.00 94.31 198 ILE A CA 1
ATOM 1613 C C . ILE A 1 198 ? -4.620 -2.729 0.238 1.00 94.31 198 ILE A C 1
ATOM 1615 O O . ILE A 1 198 ? -3.886 -2.682 1.253 1.00 94.31 198 ILE A O 1
#